Protein AF-A0A3B0WW62-F1 (afdb_monomer)

InterPro domains:
  IPR001054 Adenylyl cyclase class-3/4/guanylyl cyclase [PS50125] (273-302)
  IPR003660 HAMP domain [PF00672] (185-234)
  IPR003660 HAMP domain [PS50885] (187-239)
  IPR003660 HAMP domain [SM00304] (187-239)
  IPR029787 Nucleotide cyclase [G3DSA:3.30.70.1230] (238-302)
  IPR029787 Nucleotide cyclase [SSF55073] (261-302)
  IPR050398 Heme sensor protein HssS/ArlS-like [PTHR45528] (5-256)

Organism: NCBI:txid652676

Mean predicted aligned error: 12.31 Å

Foldseek 3Di:
DDDFPLVVVLVVLLVVLLVVLVVVLVVVLVVLLVVLVVVCVVVQQVVQAVLLAVCQVVLVVVVLVVVQVSQVVQCVPPFWQKKFKAFPVLHTSYIDGDDDDSVVVVVCCVVPVPDQKDWDDRPPDPQWTKMKGKDFNDDPHDRGIMMIIIGTCNVVVVVSVVSVVVSVVVSVVVSVVSNVVSVVVCVVPRVLVVLVVVQVVCVVVVNLVDAPPDPDPDPSNVVSVVVNVVSVVSVVVVVVLVVVCVVDPVVVSVVCVVCVPPPDPDDDDDPDDDDDDDDPPLVVVVVPDDPVVNVVVVVVVD

Structure (mmCIF, N/CA/C/O backbone):
data_AF-A0A3B0WW62-F1
#
_entry.id   AF-A0A3B0WW62-F1
#
loop_
_atom_site.group_PDB
_atom_site.id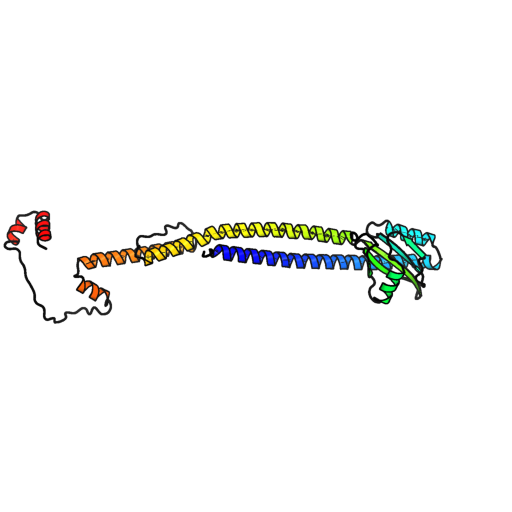
_atom_site.type_symbol
_atom_site.label_atom_id
_atom_site.label_alt_id
_atom_site.label_comp_id
_atom_site.label_asym_id
_atom_site.label_entity_id
_atom_site.label_seq_id
_atom_site.pdbx_PDB_ins_code
_atom_site.Cartn_x
_atom_site.Cartn_y
_atom_site.Cartn_z
_atom_site.occupancy
_atom_site.B_iso_or_equiv
_atom_site.auth_seq_id
_atom_site.auth_comp_id
_atom_site.auth_asym_id
_atom_site.auth_atom_id
_atom_site.pdbx_PDB_model_num
ATOM 1 N N . MET A 1 1 ? 13.440 -15.998 -24.961 1.00 51.00 1 MET A N 1
ATOM 2 C CA . MET A 1 1 ? 13.191 -14.562 -25.242 1.00 51.00 1 MET A CA 1
ATOM 3 C C . MET A 1 1 ? 13.965 -13.710 -24.245 1.00 51.00 1 MET A C 1
ATOM 5 O O . MET A 1 1 ? 13.876 -13.983 -23.054 1.00 51.00 1 MET A O 1
ATOM 9 N N . ARG A 1 2 ? 14.740 -12.709 -24.690 1.00 69.56 2 ARG A N 1
ATOM 10 C CA . ARG A 1 2 ? 15.360 -11.733 -23.774 1.00 69.56 2 ARG A CA 1
ATOM 11 C C . ARG A 1 2 ? 14.310 -10.684 -23.404 1.00 69.56 2 ARG A C 1
ATOM 13 O O . ARG A 1 2 ? 13.819 -9.985 -24.281 1.00 69.56 2 ARG A O 1
ATOM 20 N N . ILE A 1 3 ? 13.951 -10.608 -22.124 1.00 73.12 3 ILE A N 1
ATOM 21 C CA . ILE A 1 3 ? 13.017 -9.598 -21.611 1.00 73.12 3 ILE A CA 1
ATOM 22 C C . ILE A 1 3 ? 13.707 -8.222 -21.687 1.00 73.12 3 ILE A C 1
ATOM 24 O O . ILE A 1 3 ? 14.825 -8.107 -21.170 1.00 73.12 3 ILE A O 1
ATOM 28 N N . PRO A 1 4 ? 13.083 -7.197 -22.302 1.00 75.94 4 PRO A N 1
ATOM 29 C CA . PRO A 1 4 ? 13.612 -5.837 -22.343 1.00 75.94 4 PRO A CA 1
ATOM 30 C C . PRO A 1 4 ? 13.981 -5.326 -20.949 1.00 75.94 4 PRO A C 1
ATOM 32 O O . PRO A 1 4 ? 13.249 -5.551 -19.983 1.00 75.94 4 PRO A O 1
ATOM 35 N N . ILE A 1 5 ? 15.098 -4.603 -20.846 1.00 76.50 5 ILE A N 1
ATOM 36 C CA . ILE A 1 5 ? 15.590 -4.037 -19.579 1.00 76.50 5 ILE A CA 1
ATOM 37 C C . ILE A 1 5 ? 14.513 -3.171 -18.914 1.00 76.50 5 ILE A C 1
ATOM 39 O O . ILE A 1 5 ? 14.315 -3.266 -17.706 1.00 76.50 5 ILE A O 1
ATOM 43 N N . ALA A 1 6 ? 13.740 -2.415 -19.696 1.00 72.69 6 ALA A N 1
ATOM 44 C CA . ALA A 1 6 ? 12.662 -1.606 -19.147 1.00 72.69 6 ALA A CA 1
ATOM 45 C C . ALA A 1 6 ? 11.538 -2.410 -18.487 1.00 72.69 6 ALA A C 1
ATOM 47 O O . ALA A 1 6 ? 11.004 -1.936 -17.497 1.00 72.69 6 ALA A O 1
ATOM 48 N N . ILE A 1 7 ? 11.201 -3.619 -18.952 1.00 77.12 7 ILE A N 1
ATOM 49 C CA . ILE A 1 7 ? 10.190 -4.445 -18.266 1.00 77.12 7 ILE A CA 1
ATOM 50 C C . ILE A 1 7 ? 10.727 -4.904 -16.906 1.00 77.12 7 ILE A C 1
ATOM 52 O O . ILE A 1 7 ? 9.991 -4.923 -15.923 1.00 77.12 7 ILE A O 1
ATOM 56 N N . LYS A 1 8 ? 12.025 -5.218 -16.818 1.00 83.75 8 LYS A N 1
ATOM 57 C CA . LYS A 1 8 ? 12.661 -5.565 -15.540 1.00 83.75 8 LYS A CA 1
ATOM 58 C C . LYS A 1 8 ? 12.657 -4.378 -14.572 1.00 83.75 8 LYS A C 1
ATOM 60 O O . LYS A 1 8 ? 12.298 -4.552 -13.412 1.00 83.75 8 LYS A O 1
ATOM 65 N N . LEU A 1 9 ? 12.995 -3.180 -15.056 1.00 81.38 9 LEU A N 1
ATOM 66 C CA . LEU A 1 9 ? 12.947 -1.947 -14.263 1.00 81.38 9 LEU A CA 1
ATOM 67 C C . LEU A 1 9 ? 11.512 -1.580 -13.859 1.00 81.38 9 LEU A C 1
ATOM 69 O O . LEU A 1 9 ? 11.277 -1.230 -12.709 1.00 81.38 9 LEU A O 1
ATOM 73 N N . ALA A 1 10 ? 10.545 -1.729 -14.767 1.00 80.56 10 ALA A N 1
ATOM 74 C CA . ALA A 1 10 ? 9.123 -1.510 -14.514 1.00 80.56 10 ALA A CA 1
ATOM 75 C C . ALA A 1 10 ? 8.613 -2.386 -13.369 1.00 80.56 10 ALA A C 1
ATOM 77 O O . ALA A 1 10 ? 7.978 -1.894 -12.436 1.00 80.56 10 ALA A O 1
ATOM 78 N N . LEU A 1 11 ? 8.924 -3.683 -13.432 1.00 84.75 11 LEU A N 1
ATOM 79 C CA . LEU A 1 11 ? 8.564 -4.639 -12.393 1.00 84.75 11 LEU A CA 1
ATOM 80 C C . LEU A 1 11 ? 9.242 -4.291 -11.068 1.00 84.75 11 LEU A C 1
ATOM 82 O O . LEU A 1 11 ? 8.571 -4.298 -10.042 1.00 84.75 11 LEU A O 1
ATOM 86 N N . ALA A 1 12 ? 10.527 -3.925 -11.085 1.00 88.38 12 ALA A N 1
ATOM 87 C CA . ALA A 1 12 ? 11.248 -3.529 -9.878 1.00 88.38 12 ALA A CA 1
ATOM 88 C C . ALA A 1 12 ? 10.642 -2.277 -9.217 1.00 88.38 12 ALA A C 1
ATOM 90 O O . ALA A 1 12 ? 10.401 -2.281 -8.012 1.00 88.38 12 ALA A O 1
ATOM 91 N N . ILE A 1 13 ? 10.335 -1.234 -9.997 1.00 85.25 13 ILE A N 1
ATOM 92 C CA . ILE A 1 13 ? 9.724 0.009 -9.497 1.00 85.25 13 ILE A CA 1
ATOM 93 C C . ILE A 1 13 ? 8.313 -0.258 -8.966 1.00 85.25 13 ILE A C 1
ATOM 95 O O . ILE A 1 13 ? 7.966 0.199 -7.879 1.00 85.25 13 ILE A O 1
ATOM 99 N N . THR A 1 14 ? 7.511 -1.035 -9.698 1.00 87.44 14 THR A N 1
ATOM 100 C CA . THR A 1 14 ? 6.148 -1.384 -9.273 1.00 87.44 14 THR A CA 1
ATOM 101 C C . THR A 1 14 ? 6.179 -2.182 -7.971 1.00 87.44 14 THR A C 1
ATOM 103 O O . THR A 1 14 ? 5.434 -1.866 -7.048 1.00 87.44 14 THR A O 1
ATOM 106 N N . LEU A 1 15 ? 7.080 -3.164 -7.855 1.00 90.56 15 LEU A N 1
ATOM 107 C CA . LEU A 1 15 ? 7.259 -3.955 -6.635 1.00 90.56 15 LEU A CA 1
ATOM 108 C C . LEU A 1 15 ? 7.694 -3.078 -5.450 1.00 90.56 15 LEU A C 1
ATOM 110 O O . LEU A 1 15 ? 7.181 -3.244 -4.345 1.00 90.56 15 LEU A O 1
ATOM 114 N N . LEU A 1 16 ? 8.602 -2.125 -5.682 1.00 91.75 16 LEU A N 1
ATOM 115 C CA . LEU A 1 16 ? 9.065 -1.185 -4.661 1.00 91.75 16 LEU A CA 1
ATOM 116 C C . LEU A 1 16 ? 7.918 -0.301 -4.161 1.00 91.75 16 LEU A C 1
ATOM 118 O O . LEU A 1 16 ? 7.726 -0.179 -2.952 1.00 91.75 16 LEU A O 1
ATOM 122 N N . ILE A 1 17 ? 7.120 0.261 -5.073 1.00 89.31 17 ILE A N 1
ATOM 123 C CA . ILE A 1 17 ? 5.953 1.083 -4.723 1.00 89.31 17 ILE A CA 1
ATOM 124 C C . ILE A 1 17 ? 4.931 0.257 -3.943 1.00 89.31 17 ILE A C 1
ATOM 126 O O . ILE A 1 17 ? 4.421 0.721 -2.927 1.00 89.31 17 ILE A O 1
ATOM 130 N N . LEU A 1 18 ? 4.659 -0.974 -4.375 1.00 90.12 18 LEU A N 1
ATOM 131 C CA . LEU A 1 18 ? 3.666 -1.840 -3.742 1.00 90.12 18 LEU A CA 1
ATOM 132 C C . LEU A 1 18 ? 4.105 -2.269 -2.334 1.00 90.12 18 LEU A C 1
ATOM 134 O O . LEU A 1 18 ? 3.309 -2.217 -1.398 1.00 90.12 18 LEU A O 1
ATOM 138 N N . SER A 1 19 ? 5.391 -2.590 -2.161 1.00 93.62 19 SER A N 1
ATOM 139 C CA . SER A 1 19 ? 6.005 -2.838 -0.851 1.00 93.62 19 SER A CA 1
ATOM 140 C C . SER A 1 19 ? 5.923 -1.605 0.058 1.00 93.62 19 SER A C 1
ATOM 142 O O . SER A 1 19 ? 5.486 -1.702 1.209 1.00 93.62 19 SER A O 1
ATOM 144 N N . GLY A 1 20 ? 6.266 -0.425 -0.469 1.00 93.06 20 GLY A N 1
ATOM 145 C CA . GLY A 1 20 ? 6.200 0.839 0.265 1.00 93.06 20 GLY A CA 1
ATOM 146 C C . GLY A 1 20 ? 4.779 1.189 0.708 1.00 93.06 20 GLY A C 1
ATOM 147 O O . GLY A 1 20 ? 4.558 1.493 1.878 1.00 93.06 20 GLY A O 1
ATOM 148 N N . MET A 1 21 ? 3.800 1.075 -0.195 1.00 92.25 21 MET A N 1
ATOM 149 C CA . MET A 1 21 ? 2.380 1.304 0.101 1.00 92.25 21 MET A CA 1
ATOM 150 C C . MET A 1 21 ? 1.836 0.295 1.114 1.00 92.25 21 MET A C 1
ATOM 152 O O . MET A 1 21 ? 1.124 0.684 2.036 1.00 92.25 21 MET A O 1
ATOM 156 N N . SER A 1 22 ? 2.207 -0.984 1.000 1.00 92.25 22 SER A N 1
ATOM 157 C CA . SER A 1 22 ? 1.798 -2.010 1.965 1.00 92.25 22 SER A CA 1
ATOM 158 C C . SER A 1 22 ? 2.379 -1.744 3.354 1.00 92.25 22 SER A C 1
ATOM 160 O O . SER A 1 22 ? 1.675 -1.880 4.353 1.00 92.25 22 SER A O 1
ATOM 162 N N . THR A 1 23 ? 3.647 -1.332 3.424 1.00 95.06 23 THR A N 1
ATOM 163 C CA . THR A 1 23 ? 4.324 -1.007 4.687 1.00 95.06 23 THR A CA 1
ATOM 164 C C . THR A 1 23 ? 3.705 0.232 5.334 1.00 95.06 23 THR A C 1
ATOM 166 O O . THR A 1 23 ? 3.361 0.203 6.513 1.00 95.06 23 THR A O 1
ATOM 169 N N . LEU A 1 24 ? 3.491 1.301 4.559 1.00 92.88 24 LEU A N 1
ATOM 170 C CA . LEU A 1 24 ? 2.823 2.515 5.037 1.00 92.88 24 LEU A CA 1
ATOM 171 C C . LEU A 1 24 ? 1.387 2.237 5.487 1.00 92.88 24 LEU A C 1
ATOM 173 O O . LEU A 1 24 ? 0.979 2.713 6.543 1.00 92.88 24 LEU A O 1
ATOM 177 N N . GLY A 1 25 ? 0.639 1.436 4.724 1.00 93.38 25 GLY A N 1
ATOM 178 C CA . GLY A 1 25 ? -0.714 1.022 5.081 1.00 93.38 25 GLY A CA 1
ATOM 179 C C . GLY A 1 25 ? -0.755 0.247 6.397 1.00 93.38 25 GLY A C 1
ATOM 180 O O . GLY A 1 25 ? -1.588 0.542 7.252 1.00 93.38 25 GLY A O 1
ATOM 181 N N . PHE A 1 26 ? 0.179 -0.690 6.596 1.00 94.50 26 PHE A N 1
ATOM 182 C CA . PHE A 1 26 ? 0.316 -1.430 7.852 1.00 94.50 26 PHE A CA 1
ATOM 183 C C . PHE A 1 26 ? 0.616 -0.501 9.037 1.00 94.50 26 PHE A C 1
ATOM 185 O O . PHE A 1 26 ? -0.084 -0.554 10.046 1.00 94.50 26 PHE A O 1
ATOM 192 N N . ILE A 1 27 ? 1.598 0.397 8.892 1.00 94.75 27 ILE A N 1
ATOM 193 C CA . ILE A 1 27 ? 1.965 1.369 9.935 1.00 94.75 27 ILE A CA 1
ATOM 194 C C . ILE A 1 27 ? 0.774 2.266 10.290 1.00 94.75 27 ILE A C 1
ATOM 196 O O . ILE A 1 27 ? 0.493 2.480 11.468 1.00 94.75 27 ILE A O 1
ATOM 200 N N . LEU A 1 28 ? 0.063 2.787 9.287 1.00 92.81 28 LEU A N 1
ATOM 201 C CA . LEU A 1 28 ? -1.062 3.694 9.501 1.00 92.81 28 LEU A CA 1
ATOM 202 C C . LEU A 1 28 ? -2.218 3.000 10.230 1.00 92.81 28 LEU A C 1
ATOM 204 O O . LEU A 1 28 ? -2.761 3.565 11.180 1.00 92.81 28 LEU A O 1
ATOM 208 N N . LEU A 1 29 ? -2.570 1.777 9.817 1.00 92.81 29 LEU A N 1
ATOM 209 C CA . LEU A 1 29 ? -3.634 0.996 10.453 1.00 92.81 29 LEU A CA 1
ATOM 210 C C . LEU A 1 29 ? -3.291 0.647 11.902 1.00 92.81 29 LEU A C 1
ATOM 212 O O . LEU A 1 29 ? -4.144 0.798 12.778 1.00 92.81 29 LEU A O 1
ATOM 216 N N . GLU A 1 30 ? -2.052 0.232 12.174 1.00 91.00 30 GLU A N 1
ATOM 217 C CA . GLU A 1 30 ? -1.632 -0.115 13.534 1.00 91.00 30 GLU A CA 1
ATOM 218 C C . GLU A 1 30 ? -1.597 1.120 14.444 1.00 91.00 30 GLU A C 1
ATOM 220 O O . GLU A 1 30 ? -2.044 1.072 15.595 1.00 91.00 30 GLU A O 1
ATOM 225 N N . ASN A 1 31 ? -1.149 2.260 13.911 1.00 90.69 31 ASN A N 1
ATOM 226 C CA . ASN A 1 31 ? -1.151 3.524 14.637 1.00 90.69 31 ASN A CA 1
ATOM 227 C C . ASN A 1 31 ? -2.586 3.981 14.950 1.00 90.69 31 ASN A C 1
ATOM 229 O O . ASN A 1 31 ? -2.916 4.262 16.102 1.00 90.69 31 ASN A O 1
ATOM 233 N N . GLN A 1 32 ? -3.484 3.959 13.959 1.00 91.62 32 GLN A N 1
ATOM 234 C CA . GLN A 1 32 ? -4.887 4.337 14.152 1.00 91.62 32 GLN A CA 1
ATOM 235 C C . GLN A 1 32 ? -5.596 3.423 15.160 1.00 91.62 32 GLN A C 1
ATOM 237 O O . GLN A 1 32 ? -6.318 3.907 16.033 1.00 91.62 32 GLN A O 1
ATOM 242 N N . LYS A 1 33 ? -5.358 2.109 15.081 1.00 90.56 33 LYS A N 1
ATOM 243 C CA . LYS A 1 33 ? -5.871 1.130 16.045 1.00 90.56 33 LYS A CA 1
ATOM 244 C C . LYS A 1 33 ? -5.381 1.430 17.462 1.00 90.56 33 LYS A C 1
ATOM 246 O O . LYS A 1 33 ? -6.179 1.413 18.398 1.00 90.56 33 LYS A O 1
ATOM 251 N N . THR A 1 34 ? -4.093 1.738 17.614 1.00 91.44 34 THR A N 1
ATOM 252 C CA . THR A 1 34 ? -3.488 2.063 18.913 1.00 91.44 34 THR A CA 1
ATOM 253 C C . THR A 1 34 ? -4.092 3.332 19.508 1.00 91.44 34 THR A C 1
ATOM 255 O O . THR A 1 34 ? -4.532 3.312 20.658 1.00 91.44 34 THR A O 1
ATOM 258 N N . VAL A 1 35 ? -4.190 4.409 18.722 1.00 91.06 35 VAL A N 1
ATOM 259 C CA . VAL A 1 35 ? -4.765 5.692 19.159 1.00 91.06 35 VAL A CA 1
ATOM 260 C C . VAL A 1 35 ? -6.229 5.531 19.575 1.00 91.06 35 VAL A C 1
ATOM 262 O O . VAL A 1 35 ? -6.610 5.970 20.660 1.00 91.06 35 VAL A O 1
ATOM 265 N N . LEU A 1 36 ? -7.043 4.846 18.764 1.00 90.00 36 LEU A N 1
ATOM 266 C CA . LEU A 1 36 ? -8.456 4.614 19.081 1.00 90.00 36 LEU A CA 1
ATOM 267 C C . LEU A 1 36 ? -8.625 3.744 20.330 1.00 90.00 36 LEU A C 1
ATOM 269 O O . LEU A 1 36 ? -9.467 4.043 21.177 1.00 90.00 36 LEU A O 1
ATOM 273 N N . SER A 1 37 ? -7.801 2.706 20.491 1.00 88.62 37 SER A N 1
ATOM 274 C CA . SER A 1 37 ? -7.837 1.868 21.691 1.00 88.62 37 SER A CA 1
ATOM 275 C C . SER A 1 37 ? -7.437 2.651 22.943 1.00 88.62 37 SER A C 1
ATOM 277 O O . SER A 1 37 ? -8.075 2.495 23.982 1.00 88.62 37 SER A O 1
ATOM 279 N N . GLN A 1 38 ? -6.413 3.505 22.865 1.00 90.31 38 GLN A N 1
ATOM 280 C CA . GLN A 1 38 ? -6.007 4.360 23.984 1.00 90.31 38 GLN A CA 1
ATOM 281 C C . GLN A 1 38 ? -7.098 5.371 24.347 1.00 90.31 38 GLN A C 1
ATOM 283 O O . GLN A 1 38 ? -7.388 5.551 25.530 1.00 90.31 38 GLN A O 1
ATOM 288 N N . GLN A 1 39 ? -7.745 5.981 23.350 1.00 89.50 39 GLN A N 1
ATOM 289 C CA . GLN A 1 39 ? -8.846 6.917 23.563 1.00 89.50 39 GLN A CA 1
ATOM 290 C C . GLN A 1 39 ? -10.043 6.236 24.238 1.00 89.50 39 GLN A C 1
ATOM 292 O O . GLN A 1 39 ? -10.544 6.744 25.241 1.00 89.50 39 GLN A O 1
ATOM 297 N N . ILE A 1 40 ? -10.459 5.063 23.743 1.00 88.12 40 ILE A N 1
ATOM 298 C CA . ILE A 1 40 ? -11.537 4.269 24.352 1.00 88.12 40 ILE A CA 1
ATOM 299 C C . ILE A 1 40 ? -11.168 3.872 25.783 1.00 88.12 40 ILE A C 1
ATOM 301 O O . ILE A 1 40 ? -12.002 3.995 26.674 1.00 88.12 40 ILE A O 1
ATOM 305 N N . ASN A 1 41 ? -9.922 3.464 26.034 1.00 89.50 41 ASN A N 1
ATOM 306 C CA . ASN A 1 41 ? -9.486 3.070 27.372 1.00 89.50 41 ASN A CA 1
ATOM 307 C C . ASN A 1 41 ? -9.465 4.243 28.360 1.00 89.50 41 ASN A C 1
ATOM 309 O O . ASN A 1 41 ? -9.937 4.109 29.492 1.00 89.50 41 ASN A O 1
ATOM 313 N N . GLY A 1 42 ? -8.953 5.399 27.931 1.00 89.44 42 GLY A N 1
ATOM 314 C CA . GLY A 1 42 ? -8.930 6.618 28.736 1.00 89.44 42 GLY A CA 1
ATOM 315 C C . GLY A 1 42 ? -10.337 7.128 29.047 1.00 89.44 42 GLY A C 1
ATOM 316 O O . GLY A 1 42 ? -10.662 7.363 30.211 1.00 89.44 42 GLY A O 1
ATOM 317 N N . MET A 1 43 ? -11.193 7.234 28.024 1.00 88.88 43 MET A N 1
ATOM 318 C CA . MET A 1 43 ? -12.589 7.656 28.188 1.00 88.88 43 MET A CA 1
ATOM 319 C C . MET A 1 43 ? -13.381 6.656 29.035 1.00 88.88 43 MET A C 1
ATOM 321 O O . MET A 1 43 ? -14.046 7.058 29.985 1.00 88.88 43 MET A O 1
ATOM 325 N N . GLY A 1 44 ? -13.276 5.359 28.740 1.00 89.69 44 GLY A N 1
ATOM 326 C CA . GLY A 1 44 ? -13.996 4.298 29.440 1.00 89.69 44 GLY A CA 1
ATOM 327 C C . GLY A 1 44 ? -13.676 4.256 30.932 1.00 89.69 44 GLY A C 1
ATOM 328 O O . GLY A 1 44 ? -14.594 4.267 31.751 1.00 89.69 44 GLY A O 1
ATOM 329 N N . SER A 1 45 ? -12.391 4.306 31.299 1.00 90.06 45 SER A N 1
ATOM 330 C CA . SER A 1 45 ? -11.957 4.343 32.704 1.00 90.06 45 SER A CA 1
ATOM 331 C C . SER A 1 45 ? -12.392 5.627 33.423 1.00 90.06 45 SER A C 1
ATOM 333 O O . SER A 1 45 ? -12.869 5.573 34.560 1.00 90.06 45 SER A O 1
ATOM 335 N N . ALA A 1 46 ? -12.298 6.786 32.759 1.00 91.44 46 ALA A N 1
ATOM 336 C CA . ALA A 1 46 ? -12.724 8.063 33.333 1.00 91.44 46 ALA A CA 1
ATOM 337 C C . ALA A 1 46 ? -14.237 8.104 33.595 1.00 91.44 46 ALA A C 1
ATOM 339 O O . ALA A 1 46 ? -14.659 8.470 34.694 1.00 91.44 46 ALA A O 1
ATOM 340 N N . ILE A 1 47 ? -15.045 7.666 32.622 1.00 91.38 47 ILE A N 1
ATOM 341 C CA . ILE A 1 47 ? -16.501 7.551 32.771 1.00 91.38 47 ILE A CA 1
ATOM 342 C C . ILE A 1 47 ? -16.813 6.546 33.888 1.00 91.38 47 ILE A C 1
ATOM 344 O O . ILE A 1 47 ? -17.587 6.866 34.787 1.00 91.38 47 ILE A O 1
ATOM 348 N N . ALA A 1 48 ? -16.157 5.379 33.913 1.00 92.00 48 ALA A N 1
ATOM 349 C CA . ALA A 1 48 ? -16.423 4.344 34.917 1.00 92.00 48 ALA A CA 1
ATOM 350 C C . ALA A 1 48 ? -16.171 4.868 36.332 1.00 92.00 48 ALA A C 1
ATOM 352 O O . ALA A 1 48 ? -16.993 4.685 37.227 1.00 92.00 48 ALA A O 1
ATOM 353 N N . LYS A 1 49 ? -15.056 5.581 36.514 1.00 92.50 49 LYS A N 1
ATOM 354 C CA . LYS A 1 49 ? -14.679 6.192 37.788 1.00 92.50 49 LYS A CA 1
ATOM 355 C C . LYS A 1 49 ? -15.641 7.305 38.207 1.00 92.50 49 LYS A C 1
ATOM 357 O O . LYS A 1 49 ? -15.996 7.378 39.382 1.00 92.50 49 LYS A O 1
ATOM 362 N N . GLN A 1 50 ? -16.079 8.147 37.268 1.00 92.69 50 GLN A N 1
ATOM 363 C CA . GLN A 1 50 ? -17.046 9.213 37.543 1.00 92.69 50 GLN A CA 1
ATOM 364 C C . GLN A 1 50 ? -18.384 8.634 38.016 1.00 92.69 50 GLN A C 1
ATOM 366 O O . GLN A 1 50 ? -18.901 9.043 39.055 1.00 92.69 50 GLN A O 1
ATOM 371 N N . PHE A 1 51 ? -18.908 7.632 37.309 1.00 91.75 51 PHE A N 1
ATOM 372 C CA . PHE A 1 51 ? -20.161 6.977 37.685 1.00 91.75 51 PHE A CA 1
ATOM 373 C C . PHE A 1 51 ? -20.039 6.162 38.972 1.00 91.75 51 PHE A C 1
ATOM 375 O O . PHE A 1 51 ? -20.953 6.197 39.793 1.00 91.75 51 PHE A O 1
ATOM 382 N N . ALA A 1 52 ? -18.906 5.492 39.204 1.00 93.12 52 ALA A N 1
ATOM 383 C CA . ALA A 1 52 ? -18.650 4.808 40.469 1.00 93.12 52 ALA A CA 1
ATOM 384 C C . ALA A 1 52 ? -18.664 5.778 41.662 1.00 93.12 52 ALA A C 1
ATOM 386 O O . ALA A 1 52 ? -19.171 5.436 42.729 1.00 93.12 52 ALA A O 1
ATOM 387 N N . SER A 1 53 ? -18.146 6.996 41.473 1.00 92.44 53 SER A N 1
ATOM 388 C CA . SER A 1 53 ? -18.199 8.060 42.480 1.00 92.44 53 SER A CA 1
ATOM 389 C C . SER A 1 53 ? -19.640 8.509 42.746 1.00 92.44 53 SER A C 1
ATOM 391 O O . SER A 1 53 ? -20.055 8.573 43.900 1.00 92.44 53 SER A O 1
ATOM 393 N N . SER A 1 54 ? -20.431 8.753 41.694 1.00 92.31 54 SER A N 1
ATOM 394 C CA . SER A 1 54 ? -21.839 9.167 41.816 1.00 92.31 54 SER A CA 1
ATOM 395 C C . SER A 1 54 ? -22.754 8.087 42.404 1.00 92.31 54 SER A C 1
ATOM 397 O O . SER A 1 54 ? -23.695 8.411 43.120 1.00 92.31 54 SER A O 1
ATOM 399 N N . ALA A 1 55 ? -22.475 6.807 42.146 1.00 93.12 55 ALA A N 1
A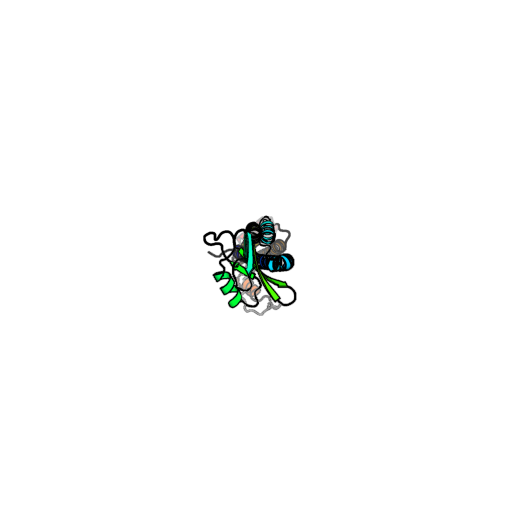TOM 400 C CA . ALA A 1 55 ? -23.257 5.687 42.672 1.00 93.12 55 ALA A CA 1
ATOM 401 C C . ALA A 1 55 ? -22.955 5.365 44.148 1.00 93.12 55 ALA A C 1
ATOM 403 O O . ALA A 1 55 ? -23.694 4.601 44.763 1.00 93.12 55 ALA A O 1
ATOM 404 N N . SER A 1 56 ? -21.876 5.917 44.718 1.00 92.50 56 SER A N 1
ATOM 405 C CA . SER A 1 56 ? -21.375 5.560 46.054 1.00 92.50 56 SER A CA 1
ATOM 406 C C . SER A 1 56 ? -22.414 5.746 47.159 1.00 92.50 56 SER A C 1
ATOM 408 O O . SER A 1 56 ? -22.657 4.829 47.944 1.00 92.50 56 SER A O 1
ATOM 410 N N . GLU A 1 57 ? -23.082 6.899 47.183 1.00 90.94 57 GLU A N 1
ATOM 411 C CA . GLU A 1 57 ? -24.113 7.196 48.180 1.00 90.94 57 GLU A CA 1
ATOM 412 C C . GLU A 1 57 ? -25.365 6.332 47.982 1.00 90.94 57 GLU A C 1
ATOM 414 O O . GLU A 1 57 ? -25.867 5.750 48.940 1.00 90.94 57 GLU A O 1
ATOM 419 N N . MET A 1 58 ? -25.809 6.169 46.732 1.00 91.94 58 MET A N 1
ATOM 420 C CA . MET A 1 58 ? -26.996 5.381 46.378 1.00 91.94 58 MET A CA 1
ATOM 421 C C . MET A 1 58 ? -26.834 3.884 46.694 1.00 91.94 58 MET A C 1
ATOM 423 O O . MET A 1 58 ? -27.778 3.231 47.138 1.00 91.94 58 MET A O 1
ATOM 427 N N . VAL A 1 59 ? -25.630 3.326 46.501 1.00 91.25 59 VAL A N 1
ATOM 428 C CA . VAL A 1 59 ? -25.321 1.932 46.874 1.00 91.25 59 VAL A CA 1
ATOM 429 C C . VAL A 1 59 ? -25.421 1.734 48.385 1.00 91.25 59 VAL A C 1
ATOM 431 O O . VAL A 1 59 ? -25.918 0.702 48.828 1.00 91.25 59 VAL A O 1
ATOM 434 N N . LEU A 1 60 ? -24.984 2.713 49.180 1.00 88.50 60 LEU A N 1
ATOM 435 C CA . LEU A 1 60 ? -25.030 2.622 50.641 1.00 88.50 60 LEU A CA 1
ATOM 436 C C . LEU A 1 60 ? -26.413 2.881 51.228 1.00 88.50 60 LEU A C 1
ATOM 438 O O . LEU A 1 60 ? -26.775 2.250 52.219 1.00 88.50 60 LEU A O 1
ATOM 442 N N . SER A 1 61 ? -27.177 3.795 50.633 1.00 91.81 61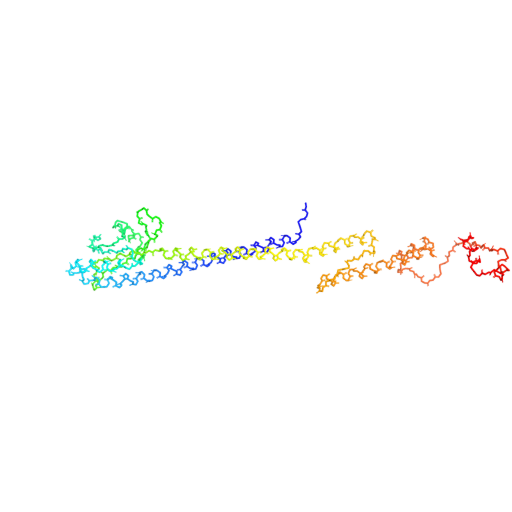 SER A N 1
ATOM 443 C CA . SER A 1 61 ? -28.549 4.077 51.058 1.00 91.81 61 SER A CA 1
ATOM 444 C C . SER A 1 61 ? -29.540 2.991 50.628 1.00 91.81 61 SER A C 1
ATOM 446 O O . SER A 1 61 ? -30.679 2.993 51.089 1.00 91.81 61 SER A O 1
ATOM 448 N N . GLY A 1 62 ? -29.122 2.056 49.767 1.00 87.62 62 GLY A N 1
ATOM 449 C CA . GLY A 1 62 ? -29.996 1.025 49.213 1.00 87.62 62 GLY A CA 1
ATOM 450 C C . GLY A 1 62 ? -31.006 1.573 48.200 1.00 87.62 62 GLY A C 1
ATOM 451 O O . GLY A 1 62 ? -32.028 0.928 47.954 1.00 87.62 62 GLY A O 1
ATOM 452 N N . ASP A 1 63 ? -30.735 2.740 47.603 1.00 94.12 63 ASP A N 1
ATOM 453 C CA . ASP A 1 63 ? -31.598 3.380 46.607 1.00 94.12 63 ASP A CA 1
ATOM 454 C C . ASP A 1 63 ? -31.507 2.674 45.244 1.00 94.12 63 ASP A C 1
ATOM 456 O O . ASP A 1 63 ? -30.922 3.153 44.271 1.00 94.12 63 ASP A O 1
ATOM 460 N N . SER A 1 64 ? -32.093 1.480 45.180 1.00 90.12 64 SER A N 1
ATOM 461 C CA . SER A 1 64 ? -32.138 0.661 43.965 1.00 90.12 64 SER A CA 1
ATOM 462 C C . SER A 1 64 ? -32.829 1.363 42.790 1.00 90.12 64 SER A C 1
ATOM 464 O O . SER A 1 64 ? -32.447 1.136 41.642 1.00 90.12 64 SER A O 1
ATOM 466 N N . LEU A 1 65 ? -33.800 2.245 43.056 1.00 93.44 65 LEU A N 1
ATOM 467 C CA . LEU A 1 65 ? -34.537 2.968 42.020 1.00 93.44 65 LEU A CA 1
ATOM 468 C C . LEU A 1 65 ? -33.680 4.089 41.410 1.00 93.44 65 LEU A C 1
ATOM 470 O O . LEU A 1 65 ? -33.617 4.226 40.182 1.00 93.44 65 LEU A O 1
ATOM 474 N N . GLY A 1 66 ? -32.961 4.837 42.254 1.00 94.50 66 GLY A N 1
ATOM 475 C CA . GLY A 1 66 ? -31.962 5.815 41.825 1.00 94.50 66 GLY A CA 1
ATOM 476 C C . GLY A 1 66 ? -30.827 5.164 41.036 1.00 94.50 66 GLY A C 1
ATOM 477 O O . GLY A 1 66 ? -30.493 5.626 39.942 1.00 94.50 66 GLY A O 1
ATOM 478 N N . LEU A 1 67 ? -30.310 4.024 41.510 1.00 94.12 67 LEU A N 1
ATOM 479 C CA . LEU A 1 67 ? -29.290 3.248 40.793 1.00 94.12 67 LEU A CA 1
ATOM 480 C C . LEU A 1 67 ? -29.782 2.740 39.435 1.00 94.12 67 LEU A C 1
ATOM 482 O O . LEU A 1 67 ? -29.042 2.816 38.455 1.00 94.12 67 LEU A O 1
ATOM 486 N N . GLN A 1 68 ? -31.022 2.250 39.350 1.00 94.75 68 GLN A N 1
ATOM 487 C CA . GLN A 1 68 ? -31.596 1.802 38.081 1.00 94.75 68 GLN A CA 1
ATOM 488 C C . GLN A 1 68 ? -31.726 2.969 37.097 1.00 94.75 68 GLN A C 1
ATOM 490 O O . GLN A 1 68 ? -31.412 2.809 35.919 1.00 94.75 68 GLN A O 1
ATOM 495 N N . THR A 1 69 ? -32.134 4.147 37.575 1.00 94.38 69 THR A N 1
ATOM 496 C CA . THR A 1 69 ? -32.231 5.363 36.752 1.00 94.38 69 THR A CA 1
ATOM 497 C C . THR A 1 69 ? -30.854 5.804 36.256 1.00 94.38 69 THR A C 1
ATOM 499 O O . THR A 1 69 ? -30.680 6.062 35.067 1.00 94.38 69 THR A O 1
ATOM 502 N N . LEU A 1 70 ? -29.850 5.817 37.139 1.00 92.12 70 LEU A N 1
ATOM 503 C CA . LEU A 1 70 ? -28.466 6.145 36.793 1.00 92.12 70 LEU A CA 1
ATOM 504 C C . LEU A 1 70 ? -27.908 5.195 35.720 1.00 92.12 70 LEU A C 1
ATOM 506 O O . LEU A 1 70 ? -27.296 5.641 34.751 1.00 92.12 70 LEU A O 1
ATOM 510 N N . VAL A 1 71 ? -28.148 3.891 35.882 1.00 93.81 71 VAL A N 1
ATOM 511 C CA . VAL A 1 71 ? -27.702 2.850 34.946 1.00 93.81 71 VAL A CA 1
ATOM 512 C C . VAL A 1 71 ? -28.476 2.890 33.624 1.00 93.81 71 VAL A C 1
ATOM 514 O O . VAL A 1 71 ? -27.879 2.652 32.579 1.00 93.81 71 VAL A O 1
ATOM 517 N N . ASN A 1 72 ? -29.764 3.233 33.624 1.00 93.38 72 ASN A N 1
ATOM 518 C CA . ASN A 1 72 ? -30.529 3.410 32.386 1.00 93.38 72 ASN A CA 1
ATOM 519 C C . ASN A 1 72 ? -30.040 4.627 31.587 1.00 93.38 72 ASN A C 1
ATOM 521 O O . ASN A 1 72 ? -29.738 4.484 30.406 1.00 93.38 72 ASN A O 1
ATOM 525 N N . ASN A 1 73 ? -29.839 5.776 32.242 1.00 91.06 73 ASN A N 1
ATOM 526 C CA . ASN A 1 73 ? -29.330 6.991 31.590 1.00 91.06 73 ASN A CA 1
ATOM 527 C C . ASN A 1 73 ? -27.938 6.791 30.962 1.00 91.06 73 ASN A C 1
ATOM 529 O O . ASN A 1 73 ? -27.595 7.429 29.969 1.00 91.06 73 ASN A O 1
ATOM 533 N N . LEU A 1 74 ? -27.125 5.900 31.539 1.00 89.75 74 LEU A N 1
ATOM 534 C CA . LEU A 1 74 ? -25.842 5.474 30.976 1.00 89.75 74 LEU A CA 1
ATOM 535 C C . LEU A 1 74 ? -26.010 4.759 29.631 1.00 89.75 74 LEU A C 1
ATOM 537 O O . LEU A 1 74 ? -25.256 5.030 28.701 1.00 89.75 74 LEU A O 1
ATOM 541 N N . VAL A 1 75 ? -26.978 3.846 29.542 1.00 92.12 75 VAL A N 1
ATOM 542 C CA . VAL A 1 75 ? -27.218 2.995 28.364 1.00 92.12 75 VAL A CA 1
ATOM 543 C C . VAL A 1 75 ? -27.955 3.739 27.249 1.00 92.12 75 VAL A C 1
ATOM 545 O O . VAL A 1 75 ? -27.814 3.383 26.081 1.00 92.12 75 VAL A O 1
ATOM 548 N N . ASP A 1 76 ? -28.668 4.818 27.572 1.00 88.56 76 ASP A N 1
ATOM 549 C CA . ASP A 1 76 ? -29.279 5.695 26.565 1.00 88.56 76 ASP A CA 1
ATOM 550 C C . ASP A 1 76 ? -28.232 6.404 25.678 1.00 88.56 76 ASP A C 1
ATOM 552 O O . ASP A 1 76 ? -28.541 6.865 24.575 1.00 88.56 76 ASP A O 1
ATOM 556 N N . ASN A 1 77 ? -26.964 6.455 26.105 1.00 78.44 77 ASN A N 1
ATOM 557 C CA . ASN A 1 77 ? -25.862 6.910 25.264 1.00 78.44 77 ASN A CA 1
ATOM 558 C C . ASN A 1 77 ? -25.470 5.832 24.235 1.00 78.44 77 ASN A C 1
ATOM 560 O O . ASN A 1 77 ? -25.074 4.729 24.599 1.00 78.44 77 ASN A O 1
ATOM 564 N N . GLN A 1 78 ? -25.465 6.173 22.940 1.00 75.69 78 GLN A N 1
ATOM 565 C CA . GLN A 1 78 ? -25.184 5.228 21.845 1.00 75.69 78 GLN A CA 1
ATOM 566 C C . GLN A 1 78 ? -23.845 4.470 21.956 1.00 75.69 78 GLN A C 1
ATOM 568 O O . GLN A 1 78 ? -23.718 3.377 21.390 1.00 75.69 78 GLN A O 1
ATOM 573 N N . GLN A 1 79 ? -22.856 5.027 22.666 1.00 84.12 79 GLN A N 1
ATOM 574 C CA . GLN A 1 79 ? -21.541 4.405 22.858 1.00 84.12 79 GLN A CA 1
ATOM 575 C C . GLN A 1 79 ? -21.528 3.322 23.950 1.00 84.12 79 GLN A C 1
ATOM 577 O O . GLN A 1 79 ? -20.681 2.425 23.903 1.00 84.12 79 GLN A O 1
ATOM 582 N N . ILE A 1 80 ? -22.464 3.376 24.903 1.00 91.56 80 ILE A N 1
ATOM 583 C CA . ILE A 1 80 ? -22.557 2.461 26.044 1.00 91.56 80 ILE A CA 1
ATOM 584 C C . ILE A 1 80 ? -23.698 1.482 25.775 1.00 91.56 80 ILE A C 1
ATOM 586 O O . ILE A 1 80 ? -24.868 1.837 25.761 1.00 91.56 80 ILE A O 1
ATOM 590 N N . LYS A 1 81 ? -23.362 0.213 25.547 1.00 92.31 81 LYS A N 1
ATOM 591 C CA . LYS A 1 81 ? -24.349 -0.832 25.236 1.00 92.31 81 LYS A CA 1
ATOM 592 C C . LYS A 1 81 ? -24.963 -1.465 26.475 1.00 92.31 81 LYS A C 1
ATOM 594 O O . LYS A 1 81 ? -25.989 -2.129 26.355 1.00 92.31 81 LYS A O 1
ATOM 599 N N . GLY A 1 82 ? -24.344 -1.295 27.639 1.00 93.25 82 GLY A N 1
ATOM 600 C CA . GLY A 1 82 ? -24.856 -1.817 28.896 1.00 93.25 82 GLY A CA 1
ATOM 601 C C . GLY A 1 82 ? -24.052 -1.348 30.096 1.00 93.25 82 GLY A C 1
ATOM 602 O O . GLY A 1 82 ? -22.900 -0.939 29.969 1.00 93.25 82 GLY A O 1
ATOM 603 N N . ALA A 1 83 ? -24.657 -1.428 31.271 1.00 95.00 83 ALA A N 1
ATOM 604 C CA . ALA A 1 83 ? -23.990 -1.190 32.538 1.00 95.00 83 ALA A CA 1
ATOM 605 C C . ALA A 1 83 ? -24.633 -2.045 33.634 1.00 95.00 83 ALA A C 1
ATOM 607 O O . ALA A 1 83 ? -25.829 -2.336 33.598 1.00 95.00 83 ALA A O 1
ATOM 608 N N . MET A 1 84 ? -23.841 -2.468 34.612 1.00 94.88 84 MET A N 1
ATOM 609 C CA . MET A 1 84 ? -24.329 -3.147 35.807 1.00 94.88 84 MET A CA 1
ATOM 610 C C . MET A 1 84 ? -23.563 -2.700 37.043 1.00 94.88 84 MET A C 1
ATOM 612 O O . MET A 1 84 ? -22.395 -2.319 36.964 1.00 94.88 84 MET A O 1
ATOM 616 N N . ILE A 1 85 ? -24.224 -2.792 38.190 1.00 95.00 85 ILE A N 1
ATOM 617 C CA . ILE A 1 85 ? -23.615 -2.587 39.498 1.00 95.00 85 ILE A CA 1
ATOM 618 C C . ILE A 1 85 ? -23.668 -3.905 40.256 1.00 95.00 85 ILE A C 1
ATOM 620 O O . ILE A 1 85 ? -24.716 -4.546 40.354 1.00 95.00 85 ILE A O 1
ATOM 624 N N . LEU A 1 86 ? -22.519 -4.291 40.791 1.00 92.75 86 LEU A N 1
ATOM 625 C CA . LEU A 1 86 ? -22.313 -5.478 41.602 1.00 92.75 86 LEU A CA 1
ATOM 626 C C . LEU A 1 86 ? -22.087 -5.045 43.050 1.00 92.75 86 LEU A C 1
ATOM 628 O O . LEU A 1 86 ? -21.364 -4.079 43.298 1.00 92.75 86 LEU A O 1
ATOM 632 N N . SER A 1 87 ? -22.681 -5.754 44.008 1.00 89.88 87 SER A N 1
ATOM 633 C CA . SER A 1 87 ? -22.352 -5.575 45.428 1.00 89.88 87 SER A CA 1
ATOM 634 C C . SER A 1 87 ? -20.952 -6.131 45.723 1.00 89.88 87 SER A C 1
ATOM 636 O O . SER A 1 87 ? -20.369 -6.859 44.917 1.00 89.88 87 SER A O 1
ATOM 638 N N . ASP A 1 88 ? -20.420 -5.819 46.900 1.00 84.56 88 ASP A N 1
ATOM 639 C CA . ASP A 1 88 ? -19.235 -6.447 47.504 1.00 84.56 88 ASP A CA 1
ATOM 640 C C . ASP A 1 88 ? -19.172 -7.991 47.386 1.00 84.56 88 ASP A C 1
ATOM 642 O O . ASP A 1 88 ? -18.085 -8.555 47.283 1.00 84.56 88 ASP A O 1
ATOM 646 N N . LYS A 1 89 ? -20.322 -8.680 47.343 1.00 85.00 89 LYS A N 1
ATOM 647 C CA . LYS A 1 89 ? -20.450 -10.144 47.176 1.00 85.00 89 LYS A CA 1
ATOM 648 C C . LYS A 1 89 ? -20.618 -10.590 45.718 1.00 85.00 89 LYS A C 1
ATOM 650 O O . LYS A 1 89 ? -21.107 -11.691 45.470 1.00 85.00 89 LYS A O 1
ATOM 655 N N . ASN A 1 90 ? -20.287 -9.725 44.760 1.00 83.19 90 ASN A N 1
ATOM 656 C CA . ASN A 1 90 ? -20.407 -9.952 43.317 1.00 83.19 90 ASN A CA 1
ATOM 657 C C . ASN A 1 90 ? -21.837 -10.290 42.834 1.00 83.19 90 ASN A C 1
ATOM 659 O O . ASN A 1 90 ? -22.032 -10.904 41.786 1.00 83.19 90 ASN A O 1
ATOM 663 N N . LYS A 1 91 ? -22.862 -9.890 43.602 1.00 90.12 91 LYS A N 1
ATOM 664 C CA . LYS A 1 91 ? -24.277 -10.037 43.229 1.00 90.12 91 LYS A CA 1
ATOM 665 C C . LYS A 1 91 ? -24.750 -8.815 42.455 1.00 90.12 91 LYS A C 1
ATOM 667 O O . LYS A 1 91 ? -24.428 -7.693 42.835 1.00 90.12 91 LYS A O 1
ATOM 672 N N . ILE A 1 92 ? -25.549 -9.029 41.414 1.00 93.12 92 ILE A N 1
ATOM 673 C CA . ILE A 1 92 ? -26.146 -7.945 40.623 1.00 93.12 92 ILE A CA 1
ATOM 674 C C . ILE A 1 92 ? -27.119 -7.151 41.501 1.00 93.12 92 ILE A C 1
ATOM 676 O O . ILE A 1 92 ? -28.084 -7.714 42.013 1.00 93.12 92 ILE A O 1
ATOM 680 N N . VAL A 1 93 ? -26.858 -5.852 41.646 1.00 93.62 93 VAL A N 1
ATOM 681 C CA . VAL A 1 93 ? -27.740 -4.880 42.311 1.00 93.62 93 VAL A CA 1
ATOM 682 C C . VAL A 1 93 ? -28.684 -4.266 41.282 1.00 93.62 93 VAL A C 1
ATOM 684 O O . VAL A 1 93 ? -29.897 -4.327 41.440 1.00 93.62 93 VAL A O 1
ATOM 687 N N . VAL A 1 94 ? -28.123 -3.735 40.193 1.00 95.62 94 VAL A N 1
ATOM 688 C CA . VAL A 1 94 ? -28.865 -3.201 39.041 1.00 95.62 94 VAL A CA 1
ATOM 689 C C . VAL A 1 94 ? -28.128 -3.534 37.750 1.00 95.62 94 VAL A C 1
ATOM 691 O O . VAL A 1 94 ? -26.906 -3.700 37.744 1.00 95.62 94 VAL A O 1
ATOM 694 N N . LYS A 1 95 ? -28.866 -3.632 36.645 1.00 95.06 95 LYS A N 1
ATOM 695 C CA . LYS A 1 95 ? -28.307 -3.826 35.304 1.00 95.06 95 LYS A CA 1
ATOM 696 C C . LYS A 1 95 ? -29.196 -3.177 34.250 1.00 95.06 95 LYS A C 1
ATOM 698 O O . LYS A 1 95 ? -30.412 -3.105 34.422 1.00 95.06 95 LYS A O 1
ATOM 703 N N . SER A 1 96 ? -28.593 -2.768 33.144 1.00 94.44 96 SER A N 1
ATOM 704 C CA . SER A 1 96 ? -29.292 -2.349 31.933 1.00 94.44 96 SER A CA 1
ATOM 705 C C . SER A 1 96 ? -28.451 -2.665 30.698 1.00 94.44 96 SER A C 1
ATOM 707 O O . SER A 1 96 ? -27.220 -2.690 30.762 1.00 94.44 96 SER A O 1
ATOM 709 N N . GLY A 1 97 ? -29.117 -2.938 29.578 1.00 92.19 97 GLY A N 1
ATOM 710 C CA . GLY A 1 97 ? -28.474 -3.261 28.305 1.00 92.19 97 GLY A CA 1
ATOM 711 C C . GLY A 1 97 ? -27.659 -4.564 28.295 1.00 92.19 97 GLY A C 1
ATOM 712 O O . GLY A 1 97 ? -27.930 -5.519 29.028 1.00 92.19 97 GLY A O 1
ATOM 713 N N . GLN A 1 98 ? -26.662 -4.610 27.411 1.00 90.88 98 GLN A N 1
ATOM 714 C CA . GLN A 1 98 ? -25.787 -5.758 27.175 1.00 90.88 98 GLN A CA 1
ATOM 715 C C . GLN A 1 98 ? -24.663 -5.807 28.207 1.00 90.88 98 GLN A C 1
ATOM 717 O O . GLN A 1 98 ? -23.755 -4.972 28.221 1.00 90.88 98 GLN A O 1
ATOM 722 N N . THR A 1 99 ? -24.702 -6.817 29.067 1.00 90.75 99 THR A N 1
ATOM 723 C CA . THR A 1 99 ? -23.729 -6.977 30.145 1.00 90.75 99 THR A CA 1
ATOM 724 C C . THR A 1 99 ? -23.236 -8.425 30.224 1.00 90.75 99 THR A C 1
ATOM 726 O O . THR A 1 99 ? -24.014 -9.343 29.947 1.00 90.75 99 THR A O 1
ATOM 729 N N . PRO A 1 100 ? -21.948 -8.648 30.543 1.00 89.81 100 PRO A N 1
ATOM 730 C CA . PRO A 1 100 ? -21.386 -9.991 30.660 1.00 89.81 100 PRO A CA 1
ATOM 731 C C . PRO A 1 100 ? -21.984 -10.752 31.849 1.00 89.81 100 PRO A C 1
ATOM 733 O O . PRO A 1 100 ? -22.540 -10.156 32.771 1.00 89.81 100 PRO A O 1
ATOM 736 N N . SER A 1 101 ? -21.862 -12.082 31.856 1.00 89.19 101 SER A N 1
ATOM 737 C CA . SER A 1 101 ? -22.257 -12.874 33.025 1.00 89.19 101 SER A CA 1
ATOM 738 C C . SER A 1 101 ? -21.341 -12.583 34.218 1.00 89.19 101 SER A C 1
ATOM 740 O O . SER A 1 101 ? -20.152 -12.309 34.054 1.00 89.19 101 SER A O 1
ATOM 742 N N . THR A 1 102 ? -21.878 -12.679 35.435 1.00 87.06 102 THR A N 1
ATOM 743 C CA . THR A 1 102 ? -21.103 -12.493 36.674 1.00 87.06 102 THR A CA 1
ATOM 744 C C . THR A 1 102 ? -19.922 -13.452 36.770 1.00 87.06 102 THR A C 1
ATOM 746 O O . THR A 1 102 ? -18.858 -13.052 37.232 1.00 87.06 102 THR A O 1
ATOM 749 N N . ASP A 1 103 ? -20.076 -14.680 36.268 1.00 87.31 103 ASP A N 1
ATOM 750 C CA . ASP A 1 103 ? -19.015 -15.693 36.260 1.00 87.31 103 ASP A CA 1
ATOM 751 C C . ASP A 1 103 ? -17.860 -15.292 35.335 1.00 87.31 103 ASP A C 1
ATOM 753 O O . ASP A 1 103 ? -16.691 -15.430 35.695 1.00 87.31 103 ASP A O 1
ATOM 757 N N . PHE A 1 104 ? -18.176 -14.726 34.163 1.00 86.12 104 PHE A N 1
ATOM 758 C CA . PHE A 1 104 ? -17.168 -14.201 33.243 1.00 86.12 104 PHE A CA 1
ATOM 759 C C . PHE A 1 104 ? -16.416 -13.019 33.863 1.00 86.12 104 PHE A C 1
ATOM 761 O O . PHE A 1 104 ? -15.190 -12.962 33.792 1.00 86.12 104 PHE A O 1
ATOM 768 N N . ILE A 1 105 ? -17.138 -12.099 34.510 1.00 86.31 105 ILE A N 1
ATOM 769 C CA . ILE A 1 105 ? -16.548 -10.939 35.194 1.00 86.31 105 ILE A CA 1
ATOM 770 C C . ILE A 1 105 ? -15.620 -11.398 36.321 1.00 86.31 105 ILE A C 1
ATOM 772 O O . ILE A 1 105 ? -14.491 -10.920 36.410 1.00 86.31 105 ILE A O 1
ATOM 776 N N . GLN A 1 106 ? -16.067 -12.347 37.150 1.00 84.62 106 GLN A N 1
ATOM 777 C CA . GLN A 1 106 ? -15.269 -12.884 38.252 1.00 84.62 106 GLN A CA 1
ATOM 778 C C . GLN A 1 106 ? -13.975 -13.515 37.728 1.00 84.62 106 GLN A C 1
ATOM 780 O O . GLN A 1 106 ? -12.892 -13.178 38.201 1.00 84.62 106 GLN A O 1
ATOM 785 N N . HIS A 1 107 ? -14.071 -14.336 36.678 1.00 84.81 107 HIS A N 1
ATOM 786 C CA . HIS A 1 107 ? -12.902 -14.934 36.042 1.00 84.81 107 HIS A CA 1
ATOM 787 C C . HIS A 1 107 ? -11.924 -13.877 35.502 1.00 84.81 107 HIS A C 1
ATOM 789 O O . HIS A 1 107 ? -10.712 -14.023 35.659 1.00 84.81 107 HIS A O 1
ATOM 795 N N . GLN A 1 108 ? -12.412 -12.800 34.875 1.00 83.69 108 GLN A N 1
ATOM 796 C CA . GLN A 1 108 ? -11.556 -11.720 34.359 1.00 83.69 108 GLN A CA 1
ATOM 797 C C . GLN A 1 108 ? -10.873 -10.924 35.478 1.00 83.69 108 GLN A C 1
ATOM 799 O O . GLN A 1 108 ? -9.681 -10.638 35.389 1.00 83.69 108 GLN A O 1
ATOM 804 N N . ILE A 1 109 ? -11.596 -10.617 36.558 1.00 77.19 109 ILE A N 1
ATOM 805 C CA . ILE A 1 109 ? -11.045 -9.903 37.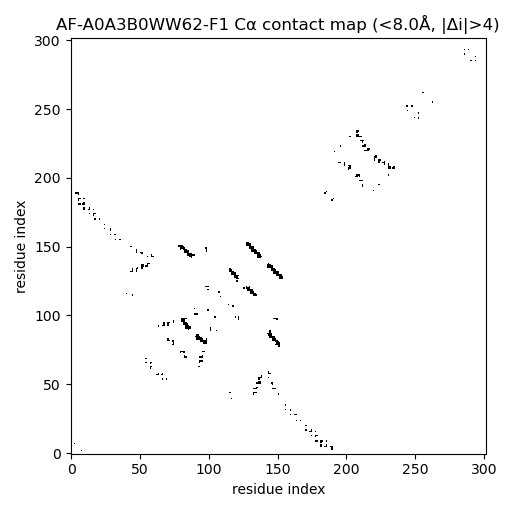719 1.00 77.19 109 ILE A CA 1
ATOM 806 C C . ILE A 1 109 ? -9.972 -10.745 38.425 1.00 77.19 109 ILE A C 1
ATOM 808 O O . ILE A 1 109 ? -8.925 -10.215 38.802 1.00 77.19 109 ILE A O 1
ATOM 812 N N . ASP A 1 110 ? -10.213 -12.048 38.588 1.00 79.31 110 ASP A N 1
ATOM 813 C CA . ASP A 1 110 ? -9.289 -12.953 39.278 1.00 79.31 110 ASP A CA 1
ATOM 814 C C . ASP A 1 110 ? -8.024 -13.225 38.456 1.00 79.31 110 ASP A C 1
ATOM 816 O O . ASP A 1 110 ? -6.917 -13.255 39.004 1.00 79.31 110 ASP A O 1
ATOM 820 N N . SER A 1 111 ? -8.180 -13.389 37.138 1.00 73.88 111 SER A N 1
ATOM 821 C CA . SER A 1 111 ? -7.074 -13.670 36.214 1.00 73.88 111 SER A CA 1
ATOM 822 C C . SER A 1 111 ? -6.228 -12.440 35.887 1.00 73.88 111 SER A C 1
ATOM 824 O O . SER A 1 111 ? -5.026 -12.576 35.662 1.00 73.88 111 SER A O 1
ATOM 826 N N . ASN A 1 112 ? -6.819 -11.243 35.888 1.00 66.00 112 ASN A N 1
ATOM 827 C CA . ASN A 1 112 ? -6.172 -10.041 35.377 1.00 66.00 112 ASN A CA 1
ATOM 828 C C . ASN A 1 112 ? -6.287 -8.873 36.368 1.00 66.00 112 ASN A C 1
ATOM 830 O O . ASN A 1 112 ? -6.853 -7.825 36.066 1.00 66.00 112 ASN A O 1
ATOM 834 N N . LYS A 1 113 ? -5.715 -9.056 37.570 1.00 60.66 113 LYS A N 1
ATOM 835 C CA . LYS A 1 113 ? -5.801 -8.120 38.717 1.00 60.66 113 LYS A CA 1
ATOM 836 C C . LYS A 1 113 ? -5.394 -6.667 38.416 1.00 60.66 113 LYS A C 1
ATOM 838 O O . LYS A 1 113 ? -5.678 -5.786 39.223 1.00 60.66 113 LYS A O 1
ATOM 843 N N . THR A 1 114 ? -4.708 -6.418 37.302 1.00 53.22 114 THR A N 1
ATOM 844 C CA . THR A 1 114 ? -4.235 -5.097 36.861 1.00 53.22 114 THR A CA 1
ATOM 845 C C . THR A 1 114 ? -5.026 -4.516 35.687 1.00 53.22 114 THR A C 1
ATOM 847 O O . THR A 1 114 ? -4.897 -3.323 35.411 1.00 53.22 114 THR A O 1
ATOM 850 N N . ALA A 1 115 ? -5.835 -5.314 34.986 1.00 59.47 115 ALA A N 1
ATOM 851 C CA . ALA A 1 115 ? -6.583 -4.850 33.828 1.00 59.47 115 ALA A CA 1
ATOM 852 C C . ALA A 1 115 ? -7.947 -4.300 34.252 1.00 59.47 115 ALA A C 1
ATOM 854 O O . ALA A 1 115 ? -8.852 -5.045 34.616 1.00 59.47 115 ALA A O 1
ATOM 855 N N . HIS A 1 116 ? -8.105 -2.981 34.134 1.00 72.81 116 HIS A N 1
ATOM 856 C CA . HIS A 1 116 ? -9.369 -2.283 34.393 1.00 72.81 116 HIS A CA 1
ATOM 857 C C . HIS A 1 116 ? -10.394 -2.397 33.257 1.00 72.81 116 HIS A C 1
ATOM 859 O O . HIS A 1 116 ? -11.432 -1.731 33.258 1.00 72.81 116 HIS A O 1
ATOM 865 N N . HIS A 1 117 ? -10.074 -3.200 32.244 1.00 84.62 117 HIS A N 1
ATOM 866 C CA . HIS A 1 117 ? -10.924 -3.435 31.098 1.00 84.62 117 HIS A CA 1
ATOM 867 C C . HIS A 1 117 ? -10.719 -4.838 30.534 1.00 84.62 117 HIS A C 1
ATOM 869 O O . HIS A 1 117 ? -9.616 -5.386 30.572 1.00 84.62 117 HIS A O 1
ATOM 875 N N . PHE A 1 118 ? -11.764 -5.400 29.943 1.00 87.19 118 PHE A N 1
ATOM 876 C CA . PHE A 1 118 ? -11.699 -6.700 29.283 1.00 87.19 118 PHE A CA 1
ATOM 877 C C . PHE A 1 118 ? -12.621 -6.730 28.070 1.00 87.19 118 PHE A C 1
ATOM 879 O O . PHE A 1 118 ? -13.689 -6.120 28.050 1.00 87.19 118 PHE A O 1
ATOM 886 N N . GLU A 1 119 ? -12.184 -7.430 27.030 1.00 86.31 119 GLU A N 1
ATOM 887 C CA . GLU A 1 119 ? -12.978 -7.608 25.821 1.00 86.31 119 GLU A CA 1
ATOM 888 C C . GLU A 1 119 ? -13.932 -8.779 26.001 1.00 86.31 119 GLU A C 1
ATOM 890 O O . GLU A 1 119 ? -13.568 -9.820 26.552 1.00 86.31 119 GLU A O 1
ATOM 895 N N . TRP A 1 120 ? -15.159 -8.608 25.528 1.00 85.00 120 TRP A N 1
ATOM 896 C CA . TRP A 1 120 ? -16.139 -9.680 25.527 1.00 85.00 120 TRP A CA 1
ATOM 897 C C . TRP A 1 120 ? -17.029 -9.573 24.297 1.00 85.00 120 TRP A C 1
ATOM 899 O O . TRP A 1 120 ? -17.090 -8.548 23.618 1.00 85.00 120 TRP A O 1
ATOM 909 N N . ASN A 1 121 ? -17.698 -10.670 23.984 1.00 80.44 121 ASN A N 1
ATOM 910 C CA . ASN A 1 121 ? -18.628 -10.731 22.876 1.00 80.44 121 ASN A CA 1
ATOM 911 C C . ASN A 1 121 ? -19.985 -11.162 23.423 1.00 80.44 121 ASN A C 1
ATOM 913 O O . ASN A 1 121 ? -20.060 -12.138 24.175 1.00 80.44 121 ASN A O 1
ATOM 917 N N . ALA A 1 122 ? -21.042 -10.438 23.069 1.00 75.56 122 ALA A N 1
ATOM 918 C CA . ALA A 1 122 ? -22.387 -10.848 23.428 1.00 75.56 122 ALA A CA 1
ATOM 919 C C . ALA A 1 122 ? -22.711 -12.163 22.700 1.00 75.56 122 ALA A C 1
ATOM 921 O O . ALA A 1 122 ? -22.612 -12.244 21.473 1.00 75.56 122 ALA A O 1
ATOM 922 N N . ASN A 1 123 ? -23.072 -13.204 23.463 1.00 62.03 123 ASN A N 1
ATOM 923 C CA . ASN A 1 123 ? -23.434 -14.520 22.933 1.00 62.03 123 ASN A CA 1
ATOM 924 C C . ASN A 1 123 ? -24.337 -14.371 21.691 1.00 62.03 123 ASN A C 1
ATOM 926 O O . ASN A 1 123 ? -25.425 -13.808 21.784 1.00 62.03 123 ASN A O 1
ATOM 930 N N . ASN A 1 124 ? -23.859 -14.902 20.558 1.00 54.62 124 ASN A N 1
ATOM 931 C CA . ASN A 1 124 ? -24.456 -14.939 19.212 1.00 54.62 124 ASN A CA 1
ATOM 932 C C . ASN A 1 124 ? -24.198 -13.785 18.229 1.00 54.62 124 ASN A C 1
ATOM 934 O O . ASN A 1 124 ? -24.597 -13.943 17.076 1.00 54.62 124 ASN A O 1
ATOM 938 N N . ASN A 1 125 ? -23.484 -12.702 18.568 1.00 53.84 125 ASN A N 1
ATOM 939 C CA . ASN A 1 125 ? -23.265 -11.616 17.597 1.00 53.84 125 ASN A CA 1
ATOM 940 C C . ASN A 1 125 ? -21.794 -11.188 17.460 1.00 53.84 125 ASN A C 1
ATOM 942 O O . ASN A 1 125 ? -21.359 -10.172 17.992 1.00 53.84 125 ASN A O 1
ATOM 946 N N . LYS A 1 126 ? -21.028 -11.916 16.629 1.00 58.91 126 LYS A N 1
ATOM 947 C CA . LYS A 1 126 ? -19.630 -11.579 16.267 1.00 58.91 126 LYS A CA 1
ATOM 948 C C . LYS A 1 126 ? -19.443 -10.184 15.640 1.00 58.91 126 LYS A C 1
ATOM 950 O O . LYS A 1 126 ? -18.305 -9.783 15.419 1.00 58.91 126 LYS A O 1
ATOM 955 N N . GLN A 1 127 ? -20.524 -9.473 15.325 1.00 60.75 127 GLN A N 1
ATOM 956 C CA . GLN A 1 127 ? -20.495 -8.201 14.605 1.00 60.75 127 GLN A CA 1
ATOM 957 C C . GLN A 1 127 ? -20.268 -6.971 15.495 1.00 60.75 127 GLN A C 1
ATOM 959 O O . GLN A 1 127 ? -19.843 -5.948 14.965 1.00 60.75 127 GLN A O 1
ATOM 964 N N . ASP A 1 128 ? -20.492 -7.053 16.811 1.00 74.44 128 ASP A N 1
ATOM 965 C CA . ASP A 1 128 ? -20.273 -5.918 17.719 1.00 74.44 128 ASP A CA 1
ATOM 966 C C . ASP A 1 128 ? -19.225 -6.299 18.777 1.00 74.44 128 ASP A C 1
ATOM 968 O O . ASP A 1 128 ? -19.564 -6.899 19.797 1.00 74.44 128 ASP A O 1
ATOM 972 N N . PRO A 1 129 ? -17.923 -6.057 18.525 1.00 83.31 129 PRO A N 1
ATOM 973 C CA . PRO A 1 129 ? -16.910 -6.259 19.548 1.00 83.31 129 PRO A CA 1
ATOM 974 C C . PRO A 1 129 ? -17.169 -5.291 20.704 1.00 83.31 129 PRO A C 1
ATOM 976 O O . PRO A 1 129 ? -17.218 -4.074 20.514 1.00 83.31 129 PRO A O 1
ATOM 979 N N . LEU A 1 130 ? -17.321 -5.830 21.912 1.00 89.62 130 LEU A N 1
ATOM 980 C CA . LEU A 1 130 ? -17.602 -5.048 23.107 1.00 89.62 130 LEU A CA 1
ATOM 981 C C . LEU A 1 130 ? -16.378 -5.024 24.020 1.00 89.62 130 LEU A C 1
ATOM 983 O O . LEU A 1 130 ? -15.597 -5.975 24.103 1.00 89.62 130 LEU A O 1
ATOM 987 N N . ILE A 1 131 ? -16.218 -3.920 24.736 1.00 91.56 131 ILE A N 1
ATOM 988 C CA . ILE A 1 131 ? -15.208 -3.779 25.782 1.00 91.56 131 ILE A CA 1
ATOM 989 C C . ILE A 1 131 ? -15.881 -3.338 27.067 1.00 91.56 131 ILE A C 1
ATOM 991 O O . ILE A 1 131 ? -16.692 -2.415 27.074 1.00 91.56 131 ILE A O 1
ATOM 995 N N . CYS A 1 132 ? -15.561 -4.025 28.152 1.00 92.12 132 CYS A N 1
ATOM 996 C CA . CYS A 1 132 ? -16.024 -3.666 29.473 1.00 92.12 132 CYS A CA 1
ATOM 997 C C . CYS A 1 132 ? -14.960 -2.881 30.218 1.00 92.12 132 CYS A C 1
ATOM 999 O O . CYS A 1 132 ? -13.782 -3.210 30.118 1.00 92.12 132 CYS A O 1
ATOM 1001 N N . PHE A 1 133 ? -15.398 -1.906 31.006 1.00 92.69 133 PHE A N 1
ATOM 1002 C CA . PHE A 1 133 ? -14.585 -1.198 31.984 1.00 92.69 133 PHE A CA 1
ATOM 1003 C C . PHE A 1 133 ? -15.118 -1.472 33.375 1.00 92.69 133 PHE A C 1
ATOM 1005 O O . PHE A 1 133 ? -16.329 -1.408 33.610 1.00 92.69 133 PHE A O 1
ATOM 1012 N N . ASP A 1 134 ? -14.199 -1.755 34.284 1.00 91.31 134 ASP A N 1
ATOM 1013 C CA . ASP A 1 134 ? -14.488 -1.982 35.686 1.00 91.31 134 ASP A CA 1
ATOM 1014 C C . ASP A 1 134 ? -14.075 -0.752 36.507 1.00 91.31 134 ASP A C 1
ATOM 1016 O O . ASP A 1 134 ? -13.016 -0.159 36.283 1.00 91.31 134 ASP A O 1
ATOM 1020 N N . SER A 1 135 ? -14.894 -0.374 37.489 1.00 92.06 135 SER A N 1
ATOM 1021 C CA . SER A 1 135 ? -14.456 0.575 38.510 1.00 92.06 135 SER A CA 1
ATOM 1022 C C . SER A 1 135 ? -15.055 0.259 39.882 1.00 92.06 135 SER A C 1
ATOM 1024 O O . SER A 1 135 ? -16.253 -0.023 39.987 1.00 92.06 135 SER A O 1
ATOM 1026 N N . PRO A 1 136 ? -14.258 0.292 40.966 1.00 92.50 136 PRO A N 1
ATOM 1027 C CA . PRO A 1 136 ? -14.767 0.075 42.312 1.00 92.50 136 PRO A CA 1
ATOM 1028 C C . PRO A 1 136 ? -15.559 1.289 42.804 1.00 92.50 136 PRO A C 1
ATOM 1030 O O . PRO A 1 136 ? -15.079 2.422 42.776 1.00 92.50 136 PRO A O 1
ATOM 1033 N N . ILE A 1 137 ? -16.742 1.029 43.349 1.00 93.38 137 ILE A N 1
ATOM 1034 C CA . ILE A 1 137 ? -17.551 2.016 44.059 1.00 93.38 137 ILE A CA 1
ATOM 1035 C C . ILE A 1 137 ? -17.005 2.096 45.481 1.00 93.38 137 ILE A C 1
ATOM 1037 O O . ILE A 1 137 ? -17.148 1.160 46.272 1.00 93.38 137 ILE A O 1
ATOM 1041 N N . LYS A 1 138 ? -16.325 3.200 45.792 1.00 91.38 138 LYS A N 1
ATOM 1042 C CA . LYS A 1 138 ? -15.692 3.418 47.095 1.00 91.38 138 LYS A CA 1
ATOM 1043 C C . LYS A 1 138 ? -16.473 4.439 47.904 1.00 91.38 138 LYS A C 1
ATOM 1045 O O . LYS A 1 138 ? -16.787 5.518 47.405 1.00 91.38 138 LYS A O 1
ATOM 1050 N N . PHE A 1 139 ? -16.693 4.132 49.174 1.00 88.00 139 PHE A N 1
ATOM 1051 C CA . PHE A 1 139 ? -17.113 5.105 50.171 1.00 88.00 139 PHE A CA 1
ATOM 1052 C C . PHE A 1 139 ? -16.054 5.172 51.262 1.00 88.00 139 PHE A C 1
ATOM 1054 O O . PHE A 1 139 ? -15.815 4.204 51.988 1.00 88.00 139 PHE A O 1
ATOM 1061 N N . LYS A 1 140 ? -15.372 6.317 51.354 1.00 85.94 140 LYS A N 1
ATOM 1062 C CA . LYS A 1 140 ? -14.146 6.458 52.150 1.00 85.94 140 LYS A CA 1
ATOM 1063 C C . LYS A 1 140 ? -13.118 5.390 51.730 1.00 85.94 140 LYS A C 1
ATOM 1065 O O . LYS A 1 140 ? -12.628 5.436 50.606 1.00 85.94 140 LYS A O 1
ATOM 1070 N N . GLN A 1 141 ? -12.799 4.432 52.602 1.00 85.31 141 GLN A N 1
ATOM 1071 C CA . GLN A 1 141 ? -11.850 3.344 52.331 1.00 85.31 141 GLN A CA 1
ATOM 1072 C C . GLN A 1 141 ? -12.524 1.996 52.019 1.00 85.31 141 GLN A C 1
ATOM 1074 O O . GLN A 1 141 ? -11.827 1.040 51.688 1.00 85.31 141 GLN A O 1
ATOM 1079 N N . LEU A 1 142 ? -13.858 1.905 52.094 1.00 87.94 142 LEU A N 1
ATOM 1080 C CA . LEU A 1 142 ? -14.592 0.662 51.862 1.00 87.94 142 LEU A CA 1
ATOM 1081 C C . LEU A 1 142 ? -15.055 0.569 50.403 1.00 87.94 142 LEU A C 1
ATOM 1083 O O . LEU A 1 142 ? -15.592 1.532 49.854 1.00 87.94 142 LEU A O 1
ATOM 1087 N N . ILE A 1 143 ? -14.873 -0.597 49.782 1.00 89.81 143 ILE A N 1
ATOM 1088 C CA . ILE A 1 143 ? -15.463 -0.919 48.477 1.00 89.81 143 ILE A CA 1
ATOM 1089 C C . ILE A 1 143 ? -16.892 -1.409 48.737 1.00 89.81 143 ILE A C 1
ATOM 1091 O O . ILE A 1 143 ? -17.078 -2.514 49.233 1.00 89.81 143 ILE A O 1
ATOM 1095 N N . ALA A 1 144 ? -17.888 -0.579 48.430 1.00 90.25 144 ALA A N 1
ATOM 1096 C CA . ALA A 1 144 ? -19.305 -0.918 48.598 1.00 90.25 144 ALA A CA 1
ATOM 1097 C C . ALA A 1 144 ? -19.836 -1.786 47.440 1.00 90.25 144 ALA A C 1
ATOM 1099 O O . ALA A 1 144 ? -20.822 -2.507 47.580 1.00 90.25 144 ALA A O 1
ATOM 1100 N N . GLY A 1 145 ? -19.163 -1.731 46.291 1.00 91.25 145 GLY A N 1
ATOM 1101 C CA . GLY A 1 145 ? -19.517 -2.492 45.104 1.00 91.25 145 GLY A CA 1
ATOM 1102 C C . GLY A 1 145 ? -18.593 -2.183 43.934 1.00 91.25 145 GLY A C 1
ATOM 1103 O O . GLY A 1 145 ? -17.536 -1.566 44.098 1.00 91.25 145 GLY A O 1
ATOM 1104 N N . ARG A 1 146 ? -18.991 -2.594 42.733 1.00 91.88 146 ARG A N 1
ATOM 1105 C CA . ARG A 1 146 ? -18.291 -2.283 41.479 1.00 91.88 146 ARG A CA 1
ATOM 1106 C C . ARG A 1 146 ? -19.297 -1.935 40.400 1.00 91.88 146 ARG A C 1
ATOM 1108 O O . ARG A 1 146 ? -20.367 -2.530 40.345 1.00 91.88 146 ARG A O 1
ATOM 1115 N N . ILE A 1 147 ? -18.928 -1.009 39.528 1.00 93.19 147 ILE A N 1
ATOM 1116 C CA . ILE A 1 147 ? -19.638 -0.773 38.276 1.00 93.19 147 ILE A CA 1
ATOM 1117 C C . ILE A 1 147 ? -18.892 -1.478 37.145 1.00 93.19 147 ILE A C 1
ATOM 1119 O O . ILE A 1 147 ? -17.661 -1.435 37.083 1.00 93.19 147 ILE A O 1
ATOM 1123 N N . ILE A 1 148 ? -19.645 -2.125 36.262 1.00 93.69 148 ILE A N 1
ATOM 1124 C CA . ILE A 1 148 ? -19.155 -2.712 35.017 1.00 93.69 148 ILE A CA 1
ATOM 1125 C C . ILE A 1 148 ? -19.916 -2.041 33.886 1.00 93.69 148 ILE A C 1
ATOM 1127 O O . ILE A 1 148 ? -21.144 -2.104 33.850 1.00 93.69 148 ILE A O 1
ATOM 1131 N N . MET A 1 149 ? -19.204 -1.394 32.970 1.00 92.94 149 MET A N 1
ATOM 1132 C CA . MET A 1 149 ? -19.808 -0.691 31.836 1.00 92.94 149 MET A CA 1
ATOM 1133 C C . MET A 1 149 ? -19.317 -1.287 30.531 1.00 92.94 149 MET A C 1
ATOM 1135 O O . MET A 1 149 ? -18.120 -1.483 30.361 1.00 92.94 149 MET A O 1
ATOM 1139 N N . THR A 1 150 ? -20.230 -1.532 29.604 1.00 92.50 150 THR A N 1
ATOM 1140 C CA . THR A 1 150 ? -19.969 -2.122 28.295 1.00 92.50 150 THR A CA 1
ATOM 1141 C C . THR A 1 150 ? -20.024 -1.048 27.215 1.00 92.50 150 THR A C 1
ATOM 1143 O O . THR A 1 150 ? -21.073 -0.446 26.997 1.00 92.50 150 THR A O 1
ATOM 1146 N N . PHE A 1 151 ? -18.929 -0.859 26.485 1.00 91.94 151 PHE A N 1
ATOM 1147 C CA . PHE A 1 151 ? -18.834 0.035 25.332 1.00 91.94 151 PHE A CA 1
ATOM 1148 C C . PHE A 1 151 ? -18.773 -0.758 24.031 1.00 91.94 151 PHE A C 1
ATOM 1150 O O . PHE A 1 151 ? -18.183 -1.841 23.978 1.00 91.94 151 PHE A O 1
ATOM 1157 N N . SER A 1 152 ? -19.340 -0.189 22.968 1.00 89.81 152 SER A N 1
ATOM 1158 C CA . SER A 1 152 ? -19.194 -0.734 21.617 1.00 89.81 152 SER A CA 1
ATOM 1159 C C . SER A 1 152 ? -17.898 -0.253 20.967 1.00 89.81 152 SER A C 1
ATOM 1161 O O . SER A 1 152 ? -17.596 0.941 20.946 1.00 89.81 152 SER A O 1
ATOM 1163 N N . LYS A 1 153 ? -17.145 -1.187 20.378 1.00 88.69 153 LYS A N 1
ATOM 1164 C CA . LYS A 1 153 ? -16.001 -0.885 19.506 1.00 88.69 153 LYS A CA 1
ATOM 1165 C C . LYS A 1 153 ? -16.405 -0.724 18.041 1.00 88.69 153 LYS A C 1
ATOM 1167 O O . LYS A 1 153 ? -15.532 -0.554 17.191 1.00 88.69 153 LYS A O 1
ATOM 1172 N N . GLN A 1 154 ? -17.698 -0.748 17.718 1.00 86.88 154 GLN A N 1
ATOM 1173 C CA . GLN A 1 154 ? -18.185 -0.677 16.341 1.00 86.88 154 GLN A CA 1
ATOM 1174 C C . GLN A 1 154 ? -17.670 0.566 15.607 1.00 86.88 154 GLN A C 1
ATOM 1176 O O . GLN A 1 154 ? -17.210 0.449 14.476 1.00 86.88 154 GLN A O 1
ATOM 1181 N N . GLN A 1 155 ? -17.652 1.732 16.260 1.00 84.06 155 GLN A N 1
ATOM 1182 C CA . GLN A 1 155 ? -17.129 2.963 15.656 1.00 84.06 155 GLN A CA 1
ATOM 1183 C C . GLN A 1 155 ? -15.626 2.866 15.340 1.00 84.06 155 GLN A C 1
ATOM 1185 O O . GLN A 1 155 ? -15.180 3.347 14.298 1.00 84.06 155 GLN A O 1
ATOM 1190 N N . MET A 1 156 ? -14.845 2.192 16.193 1.00 87.25 156 MET A N 1
ATOM 1191 C CA . MET A 1 156 ? -13.429 1.911 15.932 1.00 87.25 156 MET A CA 1
ATOM 1192 C C . MET A 1 156 ? -13.269 0.972 14.732 1.00 87.25 156 MET A C 1
ATOM 1194 O O . MET A 1 156 ? -12.481 1.263 13.836 1.00 87.25 156 MET A O 1
ATOM 1198 N N . VAL A 1 157 ? -14.044 -0.115 14.674 1.00 86.50 157 VAL A N 1
ATOM 1199 C CA . VAL A 1 157 ? -14.001 -1.074 13.555 1.00 86.50 157 VAL A CA 1
ATOM 1200 C C . VAL A 1 157 ? -14.411 -0.412 12.238 1.00 86.50 157 VAL A C 1
ATOM 1202 O O . VAL A 1 157 ? -13.707 -0.548 11.244 1.00 86.50 157 VAL A O 1
ATOM 1205 N N . GLN A 1 158 ? -15.493 0.367 12.230 1.00 87.94 158 GLN A N 1
ATOM 1206 C CA . GLN A 1 158 ? -15.942 1.117 11.052 1.00 87.94 158 GLN A CA 1
ATOM 1207 C C . GLN A 1 158 ? -14.904 2.145 10.588 1.00 87.94 158 GLN A C 1
ATOM 1209 O O . GLN A 1 158 ? -14.713 2.330 9.384 1.00 87.94 158 GLN A O 1
ATOM 1214 N N . SER A 1 159 ? -14.204 2.789 11.528 1.00 87.56 159 SER A N 1
ATOM 1215 C CA . SER A 1 159 ? -13.122 3.726 11.204 1.00 87.56 159 SER A CA 1
ATOM 1216 C C . SER A 1 159 ? -11.933 3.007 10.562 1.00 87.56 159 SER A C 1
ATOM 1218 O O . SER A 1 159 ? -11.387 3.502 9.579 1.00 87.56 159 SER A O 1
ATOM 1220 N N . LEU A 1 160 ? -11.570 1.817 11.056 1.00 88.38 160 LEU A N 1
ATOM 1221 C CA . LEU A 1 160 ? -10.514 0.988 10.462 1.00 88.38 160 LEU A CA 1
ATOM 1222 C C . LEU A 1 160 ? -10.892 0.478 9.063 1.00 88.38 160 LEU A C 1
ATOM 1224 O O . LEU A 1 160 ? -10.059 0.524 8.160 1.00 88.38 160 LEU A O 1
ATOM 1228 N N . GLU A 1 161 ? -12.138 0.045 8.853 1.00 88.69 161 GLU A N 1
ATOM 1229 C CA . GLU A 1 161 ? -12.619 -0.383 7.529 1.00 88.69 161 GLU A CA 1
ATOM 1230 C C . GLU A 1 161 ? -12.652 0.783 6.526 1.00 88.69 161 GLU A C 1
ATOM 1232 O O . GLU A 1 161 ? -12.218 0.632 5.382 1.00 88.69 161 GLU A O 1
ATOM 1237 N N . SER A 1 162 ? -13.069 1.977 6.964 1.00 89.38 162 SER A N 1
ATOM 1238 C CA . SER A 1 162 ? -13.030 3.186 6.128 1.00 89.38 162 SER A CA 1
ATOM 1239 C C . SER A 1 162 ? -11.594 3.542 5.725 1.00 89.38 162 SER A C 1
ATOM 1241 O O . SER A 1 162 ? -11.318 3.776 4.546 1.00 89.38 162 SER A O 1
ATOM 1243 N N . SER A 1 163 ? -10.651 3.506 6.673 1.00 89.75 163 SER A N 1
ATOM 1244 C CA . SER A 1 163 ? -9.225 3.718 6.387 1.00 89.75 163 SER A CA 1
ATOM 1245 C C . SER A 1 163 ? -8.656 2.663 5.442 1.00 89.75 163 SER A C 1
ATOM 1247 O O . SER A 1 163 ? -7.896 2.990 4.530 1.00 89.75 163 SER A O 1
ATOM 1249 N N . ARG A 1 164 ? -9.046 1.396 5.615 1.00 90.88 164 ARG A N 1
ATOM 1250 C CA . ARG A 1 164 ? -8.611 0.293 4.753 1.00 90.88 164 ARG A CA 1
ATOM 1251 C C . ARG A 1 164 ? -9.032 0.515 3.302 1.00 90.88 164 ARG A C 1
ATOM 1253 O O . ARG A 1 164 ? -8.212 0.315 2.405 1.00 90.88 164 ARG A O 1
ATOM 1260 N N . PHE A 1 165 ? -10.265 0.965 3.066 1.00 90.94 165 PHE A N 1
ATOM 1261 C CA . PHE A 1 165 ? -10.737 1.288 1.719 1.00 90.94 165 PHE A CA 1
ATOM 1262 C C . PHE A 1 165 ? -9.900 2.402 1.073 1.00 90.94 165 PHE A C 1
ATOM 1264 O O . PHE A 1 165 ? -9.440 2.239 -0.058 1.00 90.94 165 PHE A O 1
ATOM 1271 N N . VAL A 1 166 ? -9.628 3.490 1.804 1.00 91.50 166 VAL A N 1
ATOM 1272 C CA . VAL A 1 166 ? -8.799 4.609 1.313 1.00 91.50 166 VAL A CA 1
ATOM 1273 C C . VAL A 1 166 ? -7.378 4.150 0.961 1.00 91.50 166 VAL A C 1
ATOM 1275 O O . VAL A 1 166 ? -6.858 4.524 -0.094 1.00 91.50 166 VAL A O 1
ATOM 1278 N N . ILE A 1 167 ? -6.760 3.304 1.794 1.00 91.62 167 ILE A N 1
ATOM 1279 C CA . ILE A 1 167 ? -5.417 2.750 1.544 1.00 91.62 167 ILE A CA 1
ATOM 1280 C C . ILE A 1 167 ? -5.411 1.881 0.282 1.00 91.62 167 ILE A C 1
ATOM 1282 O O . ILE A 1 167 ? -4.550 2.062 -0.582 1.00 91.62 167 ILE A O 1
ATOM 1286 N N . ILE A 1 168 ? -6.369 0.955 0.148 1.00 91.81 168 ILE A N 1
ATOM 1287 C CA . ILE A 1 168 ? -6.464 0.067 -1.022 1.00 91.81 168 ILE A CA 1
ATOM 1288 C C . ILE A 1 168 ? -6.676 0.893 -2.291 1.00 91.81 168 ILE A C 1
ATOM 1290 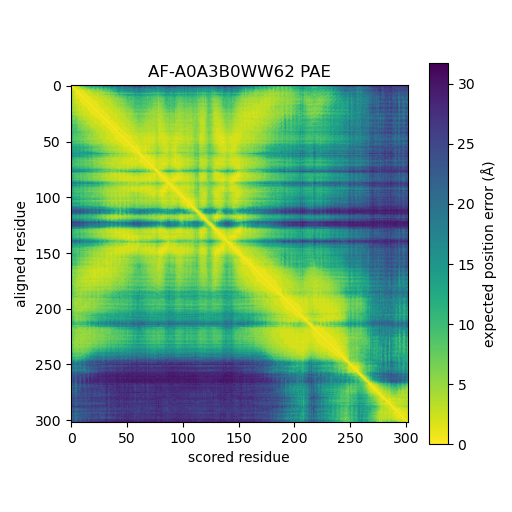O O . ILE A 1 168 ? -5.954 0.711 -3.270 1.00 91.81 168 ILE A O 1
ATOM 1294 N N . PHE A 1 169 ? -7.618 1.833 -2.261 1.00 93.94 169 PHE A N 1
ATOM 1295 C CA . PHE A 1 169 ? -7.928 2.689 -3.400 1.00 93.94 169 PHE A CA 1
ATOM 1296 C C . PHE A 1 169 ? -6.709 3.508 -3.850 1.00 93.94 169 PHE A C 1
ATOM 1298 O O . PHE A 1 169 ? -6.344 3.488 -5.027 1.00 93.94 169 PHE A O 1
ATOM 1305 N N . THR A 1 170 ? -6.010 4.144 -2.906 1.00 91.88 170 THR A N 1
ATOM 1306 C CA . THR A 1 170 ? -4.783 4.909 -3.187 1.00 91.88 170 THR A CA 1
ATOM 1307 C C . THR A 1 170 ? -3.669 4.008 -3.731 1.00 91.88 170 THR A C 1
ATOM 1309 O O . THR A 1 170 ? -2.981 4.381 -4.681 1.00 91.88 170 THR A O 1
ATOM 1312 N N . THR A 1 171 ? -3.522 2.791 -3.197 1.00 91.19 171 THR A N 1
ATOM 1313 C CA . THR A 1 171 ? -2.530 1.807 -3.667 1.00 91.19 171 THR A CA 1
ATOM 1314 C C . THR A 1 171 ? -2.794 1.382 -5.111 1.00 91.19 171 THR A C 1
ATOM 1316 O O . THR A 1 171 ? -1.858 1.284 -5.909 1.00 91.19 171 THR A O 1
ATOM 1319 N N . VAL A 1 172 ? -4.061 1.161 -5.475 1.00 92.25 172 VAL A N 1
ATOM 1320 C CA . VAL A 1 172 ? -4.456 0.819 -6.850 1.00 92.25 172 VAL A CA 1
ATOM 1321 C C . VAL A 1 172 ? -4.139 1.972 -7.800 1.00 92.25 172 VAL A C 1
ATOM 1323 O O . VAL A 1 172 ? -3.506 1.745 -8.830 1.00 92.25 172 VAL A O 1
ATOM 1326 N N . ILE A 1 173 ? -4.494 3.209 -7.436 1.00 94.56 173 ILE A N 1
ATOM 1327 C CA . ILE A 1 173 ? -4.175 4.399 -8.240 1.00 94.56 173 ILE A CA 1
ATOM 1328 C C . ILE A 1 173 ? -2.662 4.532 -8.443 1.00 94.56 173 ILE A C 1
ATOM 1330 O O . ILE A 1 173 ? -2.204 4.662 -9.579 1.00 94.56 173 ILE A O 1
ATOM 1334 N N . MET A 1 174 ? -1.874 4.434 -7.370 1.00 90.62 174 MET A N 1
ATOM 1335 C CA . MET A 1 174 ? -0.411 4.517 -7.446 1.00 90.62 174 MET A CA 1
ATOM 1336 C C . MET A 1 174 ? 0.190 3.403 -8.309 1.00 90.62 174 MET A C 1
ATOM 1338 O O . MET A 1 174 ? 1.127 3.652 -9.066 1.00 90.62 174 MET A O 1
ATOM 1342 N N . SER A 1 175 ? -0.374 2.195 -8.258 1.00 88.50 175 SER A N 1
ATOM 1343 C CA . SER A 1 175 ? 0.065 1.071 -9.094 1.00 88.50 175 SER A CA 1
ATOM 1344 C C . SER A 1 175 ? -0.216 1.319 -10.578 1.00 88.50 175 SER A C 1
ATOM 1346 O O . SER A 1 175 ? 0.643 1.060 -11.420 1.00 88.50 175 SER A O 1
ATOM 1348 N N . ILE A 1 176 ? -1.386 1.872 -10.913 1.00 91.00 176 ILE A N 1
ATOM 1349 C CA . ILE A 1 176 ? -1.735 2.235 -12.295 1.00 91.00 176 ILE A CA 1
ATOM 1350 C C . ILE A 1 176 ? -0.782 3.314 -12.822 1.00 91.00 176 ILE A C 1
ATOM 1352 O O . ILE A 1 176 ? -0.250 3.176 -13.926 1.00 91.00 176 ILE A O 1
ATOM 1356 N N . ILE A 1 177 ? -0.518 4.355 -12.024 1.00 91.50 177 ILE A N 1
ATOM 1357 C CA . ILE A 1 177 ? 0.423 5.428 -12.380 1.00 91.50 177 ILE A CA 1
ATOM 1358 C C . ILE A 1 177 ? 1.829 4.858 -12.605 1.00 91.50 177 ILE A C 1
ATOM 1360 O O . ILE A 1 177 ? 2.469 5.185 -13.605 1.00 91.50 177 ILE A O 1
ATOM 1364 N N . ALA A 1 178 ? 2.294 3.967 -11.724 1.00 87.81 178 ALA A N 1
ATOM 1365 C CA . ALA A 1 178 ? 3.598 3.320 -11.849 1.00 87.81 178 ALA A CA 1
ATOM 1366 C C . ALA A 1 178 ? 3.726 2.511 -13.148 1.00 87.81 178 ALA A C 1
ATOM 1368 O O . ALA A 1 178 ? 4.717 2.652 -13.865 1.00 87.81 178 ALA A O 1
ATOM 1369 N N . ILE A 1 179 ? 2.709 1.713 -13.488 1.00 86.75 179 ILE A N 1
ATOM 1370 C CA . ILE A 1 179 ? 2.679 0.917 -14.724 1.00 86.75 179 ILE A CA 1
ATOM 1371 C C . ILE A 1 179 ? 2.697 1.828 -15.957 1.00 86.75 179 ILE A C 1
ATOM 1373 O O . ILE A 1 179 ? 3.444 1.568 -16.905 1.00 86.75 179 ILE A O 1
ATOM 1377 N N . LEU A 1 180 ? 1.913 2.910 -15.945 1.00 89.94 180 LEU A N 1
ATOM 1378 C CA . LEU A 1 180 ? 1.852 3.866 -17.050 1.00 89.94 180 LEU A CA 1
ATOM 1379 C C . LEU A 1 180 ? 3.201 4.563 -17.257 1.00 89.94 180 LEU A C 1
ATOM 1381 O O . LEU A 1 180 ? 3.723 4.565 -18.374 1.00 89.94 180 LEU A O 1
ATOM 1385 N N . LEU A 1 181 ? 3.801 5.096 -16.188 1.00 87.12 181 LEU A N 1
ATOM 1386 C CA . LEU A 1 181 ? 5.127 5.720 -16.244 1.00 87.12 181 LEU A CA 1
ATOM 1387 C C . LEU A 1 181 ? 6.188 4.736 -16.734 1.00 87.12 181 LEU A C 1
ATOM 1389 O O . LEU A 1 181 ? 7.014 5.081 -17.579 1.00 87.12 181 LEU A O 1
ATOM 1393 N N . ALA A 1 182 ? 6.138 3.493 -16.262 1.00 84.38 182 ALA A N 1
ATOM 1394 C CA . ALA A 1 182 ? 7.071 2.466 -16.686 1.00 84.38 182 ALA A CA 1
ATOM 1395 C C . ALA A 1 182 ? 6.925 2.112 -18.176 1.00 84.38 182 ALA A C 1
ATOM 1397 O O . ALA A 1 182 ? 7.927 1.929 -18.870 1.00 84.38 182 ALA A O 1
ATOM 1398 N N . PHE A 1 183 ? 5.697 2.072 -18.699 1.00 84.50 183 PHE A N 1
ATOM 1399 C CA . PHE A 1 183 ? 5.443 1.867 -20.125 1.00 84.50 183 PHE A CA 1
ATOM 1400 C C . PHE A 1 183 ? 5.983 3.022 -20.982 1.00 84.50 183 PHE A C 1
ATOM 1402 O O . PHE A 1 183 ? 6.631 2.787 -22.008 1.00 84.50 183 PHE A O 1
ATOM 1409 N N . VAL A 1 184 ? 5.772 4.267 -20.542 1.00 86.75 184 VAL A N 1
ATOM 1410 C CA . VAL A 1 184 ? 6.307 5.466 -21.207 1.00 86.75 184 VAL A CA 1
ATOM 1411 C C . VAL A 1 184 ? 7.836 5.439 -21.213 1.00 86.75 184 VAL A C 1
ATOM 1413 O O . VAL A 1 184 ? 8.447 5.540 -22.278 1.00 86.75 184 VAL A O 1
ATOM 1416 N N . MET A 1 185 ? 8.462 5.202 -20.057 1.00 83.62 185 MET A N 1
ATOM 1417 C CA . MET A 1 185 ? 9.919 5.076 -19.933 1.00 83.62 185 MET A CA 1
ATOM 1418 C C . MET A 1 185 ? 10.476 3.929 -20.775 1.00 83.62 185 MET A C 1
ATOM 1420 O O . MET A 1 185 ? 11.511 4.081 -21.422 1.00 83.62 185 MET A O 1
ATOM 1424 N N . SER A 1 186 ? 9.766 2.799 -20.858 1.00 83.38 186 SER A N 1
ATOM 1425 C CA . SER A 1 186 ? 10.159 1.689 -21.726 1.00 83.38 186 SER A CA 1
ATOM 1426 C C . SER A 1 186 ? 10.277 2.117 -23.182 1.00 83.38 186 SER A C 1
ATOM 1428 O O . SER A 1 186 ? 11.240 1.739 -23.850 1.00 83.38 186 SER A O 1
ATOM 1430 N N . ARG A 1 187 ? 9.325 2.907 -23.686 1.00 82.88 187 ARG A N 1
ATOM 1431 C CA . ARG A 1 187 ? 9.387 3.421 -25.059 1.00 82.88 187 ARG A CA 1
ATOM 1432 C C . ARG A 1 187 ? 10.465 4.491 -25.223 1.00 82.88 187 ARG A C 1
ATOM 1434 O O . ARG A 1 187 ? 11.171 4.459 -26.228 1.00 82.88 187 ARG A O 1
ATOM 1441 N N . HIS A 1 188 ? 10.631 5.373 -24.240 1.00 85.00 188 HIS A N 1
ATOM 1442 C CA . HIS A 1 188 ? 11.609 6.462 -24.297 1.00 85.00 188 HIS A CA 1
ATOM 1443 C C . HIS A 1 188 ? 13.069 6.011 -24.172 1.00 85.00 188 HIS A C 1
ATOM 1445 O O . HIS A 1 188 ? 13.924 6.651 -24.777 1.00 85.00 188 HIS A O 1
ATOM 1451 N N . LEU A 1 189 ? 13.362 4.935 -23.433 1.00 85.69 189 LEU A N 1
ATOM 1452 C CA . LEU A 1 189 ? 14.731 4.457 -23.183 1.00 85.69 189 LEU A CA 1
ATOM 1453 C C . LEU A 1 189 ? 15.079 3.196 -23.979 1.00 85.69 189 LEU A C 1
ATOM 1455 O O . LEU A 1 189 ? 16.114 3.144 -24.637 1.00 85.69 189 LEU A O 1
ATOM 1459 N N . SER A 1 190 ? 14.233 2.158 -23.951 1.00 86.56 190 SER A N 1
ATOM 1460 C CA . SER A 1 190 ? 14.635 0.858 -24.519 1.00 86.56 190 SER A CA 1
ATOM 1461 C C . SER A 1 190 ? 14.703 0.857 -26.040 1.00 86.56 190 SER A C 1
ATOM 1463 O O . SER A 1 190 ? 15.558 0.169 -26.593 1.00 86.56 190 SER A O 1
ATOM 1465 N N . LYS A 1 191 ? 13.827 1.603 -26.727 1.00 84.06 191 LYS A N 1
ATOM 1466 C CA . LYS A 1 191 ? 13.815 1.630 -28.197 1.00 84.06 191 LYS A CA 1
ATOM 1467 C C . LYS A 1 191 ? 15.089 2.279 -28.777 1.00 84.06 191 LYS A C 1
ATOM 1469 O O . LYS A 1 191 ? 15.729 1.615 -29.588 1.00 84.06 191 LYS A O 1
ATOM 1474 N N . PRO A 1 192 ? 15.530 3.479 -28.344 1.00 87.94 192 PRO A N 1
ATOM 1475 C CA . PRO A 1 192 ? 16.794 4.056 -28.817 1.00 87.94 192 PRO A CA 1
ATOM 1476 C C . PRO A 1 192 ? 18.020 3.209 -28.471 1.00 87.94 192 PRO A C 1
ATOM 1478 O O . PRO A 1 192 ? 18.885 3.019 -29.318 1.00 87.94 192 PRO A O 1
ATOM 1481 N N . ILE A 1 193 ? 18.080 2.634 -27.261 1.00 90.81 193 ILE A N 1
ATOM 1482 C CA . ILE A 1 193 ? 19.188 1.745 -26.868 1.00 90.81 193 ILE A CA 1
ATOM 1483 C C . ILE A 1 193 ? 19.245 0.517 -27.784 1.00 90.81 193 ILE A C 1
ATOM 1485 O O . ILE A 1 193 ? 20.321 0.105 -28.210 1.00 90.81 193 ILE A O 1
ATOM 1489 N N . TYR A 1 194 ? 18.093 -0.066 -28.122 1.00 88.19 194 TYR A N 1
ATOM 1490 C CA . TYR A 1 194 ? 18.039 -1.179 -29.066 1.00 88.19 194 TYR A CA 1
ATOM 1491 C C . TYR A 1 194 ? 18.530 -0.770 -30.462 1.00 88.19 194 TYR A C 1
ATOM 1493 O O . TYR A 1 194 ? 19.315 -1.505 -31.062 1.00 88.19 194 TYR A O 1
ATOM 1501 N N . ASN A 1 195 ? 18.122 0.406 -30.949 1.00 89.88 195 ASN A N 1
ATOM 1502 C CA . ASN A 1 195 ? 18.576 0.943 -32.233 1.00 89.88 195 ASN A CA 1
ATOM 1503 C C . ASN A 1 195 ? 20.095 1.168 -32.248 1.00 89.88 195 ASN A C 1
ATOM 1505 O O . ASN A 1 195 ? 20.747 0.772 -33.208 1.00 89.88 195 ASN A O 1
ATOM 1509 N N . LEU A 1 196 ? 20.668 1.718 -31.172 1.00 91.88 196 LEU A N 1
ATOM 1510 C CA . LEU A 1 196 ? 22.117 1.884 -30.995 1.00 91.88 196 LEU A CA 1
ATOM 1511 C C . LEU A 1 196 ? 22.859 0.543 -31.045 1.00 91.88 196 LEU A C 1
ATOM 1513 O O . LEU A 1 196 ? 23.860 0.410 -31.743 1.00 91.88 196 LEU A O 1
ATOM 1517 N N . VAL A 1 197 ? 22.349 -0.479 -30.351 1.00 92.50 197 VAL A N 1
ATOM 1518 C CA . VAL A 1 197 ? 22.939 -1.828 -30.386 1.00 92.50 197 VAL A CA 1
ATOM 1519 C C . VAL A 1 197 ? 22.859 -2.432 -31.791 1.00 92.50 197 VAL A C 1
ATOM 1521 O O . VAL A 1 197 ? 23.805 -3.086 -32.229 1.00 92.50 197 VAL A O 1
ATOM 1524 N N . ALA A 1 198 ? 21.747 -2.235 -32.503 1.00 91.56 198 ALA A N 1
ATOM 1525 C CA . ALA A 1 198 ? 21.597 -2.702 -33.879 1.00 91.56 198 ALA A CA 1
ATOM 1526 C C . ALA A 1 198 ? 22.559 -1.976 -34.836 1.00 91.56 198 ALA A C 1
ATOM 1528 O O . ALA A 1 198 ? 23.244 -2.633 -35.616 1.00 91.56 198 ALA A O 1
ATOM 1529 N N . ALA A 1 199 ? 22.675 -0.653 -34.712 1.00 93.31 199 ALA A N 1
ATOM 1530 C CA . ALA A 1 199 ? 23.590 0.172 -35.495 1.00 93.31 199 ALA A CA 1
ATOM 1531 C C . ALA A 1 199 ? 25.056 -0.209 -35.254 1.00 93.31 199 ALA A C 1
ATOM 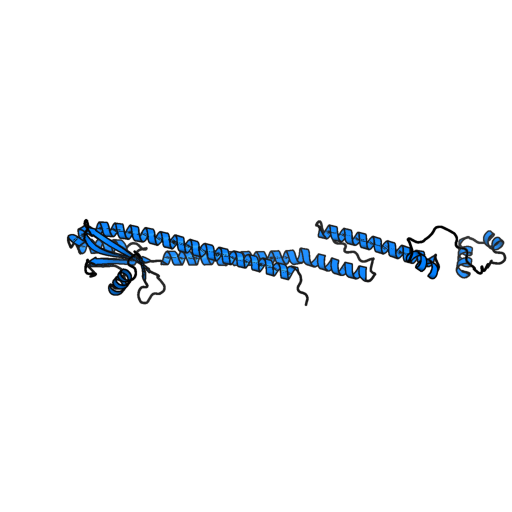1533 O O . ALA A 1 199 ? 25.819 -0.395 -36.197 1.00 93.31 199 ALA A O 1
ATOM 1534 N N . SER A 1 200 ? 25.444 -0.400 -33.991 1.00 94.56 200 SER A N 1
ATOM 1535 C CA . SER A 1 200 ? 26.795 -0.835 -33.623 1.00 94.56 200 SER A CA 1
ATOM 1536 C C . SER A 1 200 ? 27.141 -2.196 -34.236 1.00 94.56 200 SER A C 1
ATOM 1538 O O . SER A 1 200 ? 28.249 -2.378 -34.736 1.00 94.56 200 SER A O 1
ATOM 1540 N N . LYS A 1 201 ? 26.182 -3.132 -34.279 1.00 94.56 201 LYS A N 1
ATOM 1541 C CA . LYS A 1 201 ? 26.362 -4.415 -34.976 1.00 94.56 201 LYS A CA 1
ATOM 1542 C C . LYS A 1 201 ? 26.494 -4.258 -36.490 1.00 94.56 201 LYS A C 1
ATOM 1544 O O . LYS A 1 201 ? 27.284 -4.986 -37.077 1.00 94.56 201 LYS A O 1
ATOM 1549 N N . ALA A 1 202 ? 25.742 -3.345 -37.107 1.00 93.81 202 ALA A N 1
ATOM 1550 C CA . ALA A 1 202 ? 25.836 -3.072 -38.543 1.00 93.81 202 ALA A CA 1
ATOM 1551 C C . ALA A 1 202 ? 27.220 -2.513 -38.916 1.00 93.81 202 ALA A C 1
ATOM 1553 O O . ALA A 1 202 ? 27.878 -3.052 -39.803 1.00 93.81 202 ALA A O 1
ATOM 1554 N N . ILE A 1 203 ? 27.715 -1.530 -38.156 1.00 94.88 203 ILE A N 1
ATOM 1555 C CA . ILE A 1 203 ? 29.081 -1.001 -38.304 1.00 94.88 203 ILE A CA 1
ATOM 1556 C C . ILE A 1 203 ? 30.125 -2.101 -38.093 1.00 94.88 203 ILE A C 1
ATOM 1558 O O . ILE A 1 203 ? 31.048 -2.226 -38.890 1.00 94.88 203 ILE A O 1
ATOM 1562 N N . GLY A 1 204 ? 29.966 -2.936 -37.061 1.00 92.81 204 GLY A N 1
ATOM 1563 C CA . GLY A 1 204 ? 30.866 -4.067 -36.809 1.00 92.81 204 GLY A CA 1
ATOM 1564 C C . GLY A 1 204 ? 30.875 -5.122 -37.924 1.00 92.81 204 GLY A C 1
ATOM 1565 O O . GLY A 1 204 ? 31.835 -5.878 -38.031 1.00 92.81 204 GLY A O 1
ATOM 1566 N N . ALA A 1 205 ? 29.838 -5.163 -38.763 1.00 94.88 205 ALA A N 1
ATOM 1567 C CA . ALA A 1 205 ? 29.761 -6.007 -39.954 1.00 94.88 205 ALA A CA 1
ATOM 1568 C C . ALA A 1 205 ? 30.272 -5.309 -41.235 1.00 94.88 205 ALA A C 1
ATOM 1570 O O . ALA A 1 205 ? 30.182 -5.894 -42.312 1.00 94.88 205 ALA A O 1
ATOM 1571 N N . GLY A 1 206 ? 30.795 -4.080 -41.132 1.00 91.69 206 GLY A N 1
ATOM 1572 C CA . GLY A 1 206 ? 31.348 -3.303 -42.248 1.00 91.69 206 GLY A CA 1
ATOM 1573 C C . GLY A 1 206 ? 30.376 -2.318 -42.906 1.00 91.69 206 GLY A C 1
ATOM 1574 O O . GLY A 1 206 ? 30.768 -1.610 -43.833 1.00 91.69 206 GLY A O 1
ATOM 1575 N N . ASP A 1 207 ? 29.125 -2.211 -42.441 1.00 94.50 207 ASP A N 1
ATOM 1576 C CA . ASP A 1 207 ? 28.180 -1.208 -42.951 1.00 94.50 207 ASP A CA 1
ATOM 1577 C C . ASP A 1 207 ? 28.413 0.159 -42.288 1.00 94.50 207 ASP A C 1
ATOM 1579 O O . ASP A 1 207 ? 27.666 0.611 -41.415 1.00 94.50 207 ASP A O 1
ATOM 1583 N N . PHE A 1 208 ? 29.476 0.842 -42.715 1.00 93.38 208 PHE A N 1
ATOM 1584 C CA . PHE A 1 208 ? 29.820 2.181 -42.225 1.00 93.38 208 PHE A CA 1
ATOM 1585 C C . PHE A 1 208 ? 28.903 3.287 -42.765 1.00 93.38 208 PHE A C 1
ATOM 1587 O O . PHE A 1 208 ? 29.050 4.445 -42.371 1.00 93.38 208 PHE A O 1
ATOM 1594 N N . LYS A 1 209 ? 27.949 2.972 -43.652 1.00 91.56 209 LYS A N 1
ATOM 1595 C CA . LYS A 1 209 ? 26.966 3.939 -44.170 1.00 91.56 209 LYS A CA 1
ATOM 1596 C C . LYS A 1 209 ? 25.725 4.041 -43.287 1.00 91.56 209 LYS A C 1
ATOM 1598 O O . LYS A 1 209 ? 24.978 5.010 -43.420 1.00 91.56 209 LYS A O 1
ATOM 1603 N N . TYR A 1 210 ? 25.508 3.085 -42.384 1.00 91.38 210 TYR A N 1
ATOM 1604 C CA . TYR A 1 210 ? 24.389 3.121 -41.451 1.00 91.38 210 TYR A CA 1
ATOM 1605 C C . TYR A 1 210 ? 24.436 4.383 -40.571 1.00 91.38 210 TYR A C 1
ATOM 1607 O O . TYR A 1 210 ? 25.478 4.726 -40.010 1.00 91.38 210 TYR A O 1
ATOM 1615 N N . ARG A 1 211 ? 23.301 5.075 -40.430 1.00 89.00 211 ARG A N 1
ATOM 1616 C CA . ARG A 1 211 ? 23.142 6.262 -39.572 1.00 89.00 211 ARG A CA 1
ATOM 1617 C C . ARG A 1 211 ? 21.920 6.101 -38.684 1.00 89.00 211 ARG A C 1
ATOM 1619 O O . ARG A 1 211 ? 20.896 5.577 -39.127 1.00 89.00 211 ARG A O 1
ATOM 1626 N N . LEU A 1 212 ? 22.017 6.563 -37.442 1.00 89.50 212 LEU A N 1
ATOM 1627 C CA . LEU A 1 212 ? 20.904 6.517 -36.495 1.00 89.50 212 LEU A CA 1
ATOM 1628 C C . LEU A 1 212 ? 19.841 7.571 -36.810 1.00 89.50 212 LEU A C 1
ATOM 1630 O O . LEU A 1 212 ? 18.658 7.278 -36.645 1.00 89.50 212 LEU A O 1
ATOM 1634 N N . ASN A 1 213 ? 20.240 8.758 -37.294 1.00 81.81 213 ASN A N 1
ATOM 1635 C CA . ASN A 1 213 ? 19.330 9.864 -37.641 1.00 81.81 213 ASN A CA 1
ATOM 1636 C C . ASN A 1 213 ? 18.315 10.194 -36.523 1.00 81.81 213 ASN A C 1
ATOM 1638 O O . ASN A 1 213 ? 17.165 10.564 -36.783 1.00 81.81 213 ASN A O 1
ATOM 1642 N N . GLU A 1 214 ? 18.731 10.046 -35.266 1.00 82.94 214 GLU A N 1
ATOM 1643 C CA . GLU A 1 214 ? 17.866 10.217 -34.103 1.00 82.94 214 GLU A CA 1
ATOM 1644 C C . GLU A 1 214 ? 17.797 11.705 -33.720 1.00 82.94 214 GLU A C 1
ATOM 1646 O O . GLU A 1 214 ? 18.803 12.328 -33.390 1.00 82.94 214 GLU A O 1
ATOM 1651 N N . ARG A 1 215 ? 16.597 12.295 -33.756 1.00 80.75 215 ARG A N 1
ATOM 1652 C CA . ARG A 1 215 ? 16.369 13.703 -33.384 1.00 80.75 215 ARG A CA 1
ATOM 1653 C C . ARG A 1 215 ? 15.882 13.791 -31.940 1.00 80.75 215 ARG A C 1
ATOM 1655 O O . ARG A 1 215 ? 14.686 13.956 -31.694 1.00 80.75 215 ARG A O 1
ATOM 1662 N N . ARG A 1 216 ? 16.806 13.640 -30.991 1.00 88.12 216 ARG A N 1
ATOM 1663 C CA . ARG A 1 216 ? 16.553 13.802 -29.550 1.00 88.12 216 ARG A CA 1
ATOM 1664 C C . ARG A 1 216 ? 17.405 14.926 -28.976 1.00 88.12 216 ARG A C 1
ATOM 1666 O O . ARG A 1 216 ? 18.529 15.130 -29.413 1.00 88.12 216 ARG A O 1
ATOM 1673 N N . ASN A 1 217 ? 16.859 15.598 -27.967 1.00 90.44 217 ASN A N 1
ATOM 1674 C CA . ASN A 1 217 ? 17.520 16.674 -27.227 1.00 90.44 217 ASN A CA 1
ATOM 1675 C C . ASN A 1 217 ? 17.835 16.209 -25.795 1.00 90.44 217 ASN A C 1
ATOM 1677 O O . ASN A 1 217 ? 17.429 16.849 -24.828 1.00 90.44 217 ASN A O 1
ATOM 1681 N N . ASP A 1 218 ? 18.455 15.039 -25.672 1.00 92.06 218 ASP A N 1
ATOM 1682 C CA . ASP A 1 218 ? 18.884 14.436 -24.408 1.00 92.06 218 ASP A CA 1
ATOM 1683 C C . ASP A 1 218 ? 20.219 13.701 -24.597 1.00 92.06 218 ASP A C 1
ATOM 1685 O O . ASP A 1 218 ? 20.766 13.663 -25.703 1.00 92.06 218 ASP A O 1
ATOM 1689 N N . GLU A 1 219 ? 20.734 13.085 -23.534 1.00 91.75 219 GLU A N 1
ATOM 1690 C CA . GLU A 1 219 ? 22.028 12.394 -23.532 1.00 91.75 219 GLU A CA 1
ATOM 1691 C C . GLU A 1 219 ? 22.073 11.231 -24.541 1.00 91.75 219 GLU A C 1
ATOM 1693 O O . GLU A 1 219 ? 23.134 10.879 -25.055 1.00 91.75 219 GLU A O 1
ATOM 1698 N N . LEU A 1 220 ? 20.919 10.633 -24.870 1.00 91.94 220 LEU A N 1
ATOM 1699 C CA . LEU A 1 220 ? 20.831 9.610 -25.916 1.00 91.94 220 LEU A CA 1
ATOM 1700 C C . LEU A 1 220 ? 20.920 10.215 -27.321 1.00 91.94 220 LEU A C 1
ATOM 1702 O O . LEU A 1 220 ? 21.460 9.569 -28.218 1.00 91.94 220 LEU A O 1
ATOM 1706 N N . GLY A 1 221 ? 20.405 11.430 -27.516 1.00 92.44 221 GLY A N 1
ATOM 1707 C CA . GLY A 1 221 ? 20.603 12.207 -28.739 1.00 92.44 221 GLY A CA 1
ATOM 1708 C C . GLY A 1 221 ? 22.066 12.590 -28.951 1.00 92.44 221 GLY A C 1
ATOM 1709 O O . GLY A 1 221 ? 22.605 12.357 -30.031 1.00 92.44 221 GLY A O 1
ATOM 1710 N N . GLU A 1 222 ? 22.737 13.088 -27.909 1.00 94.00 222 GLU A N 1
ATOM 1711 C CA . GLU A 1 222 ? 24.178 13.384 -27.958 1.00 94.00 222 GLU A CA 1
ATOM 1712 C C . GLU A 1 222 ? 25.004 12.131 -28.277 1.00 94.00 222 GLU A C 1
ATOM 1714 O O . GLU A 1 222 ? 25.886 12.163 -29.137 1.00 94.00 222 GLU A O 1
ATOM 1719 N N . LEU A 1 223 ? 24.666 10.996 -27.655 1.00 93.50 223 LEU A N 1
ATOM 1720 C CA . LEU A 1 223 ? 25.311 9.718 -27.944 1.00 93.50 223 LEU A CA 1
ATOM 1721 C C . LEU A 1 223 ? 25.071 9.254 -29.389 1.00 93.50 223 LEU A C 1
ATOM 1723 O O . LEU A 1 223 ? 25.991 8.739 -30.022 1.00 93.50 223 LEU A O 1
ATOM 1727 N N . ALA A 1 224 ? 23.858 9.430 -29.922 1.00 94.25 224 ALA A N 1
ATOM 1728 C CA . ALA A 1 224 ? 23.551 9.094 -31.311 1.00 94.25 224 ALA A CA 1
ATOM 1729 C C . ALA A 1 224 ? 24.346 9.966 -32.297 1.00 94.25 224 ALA A C 1
ATOM 1731 O O . ALA A 1 224 ? 24.875 9.442 -33.276 1.00 94.25 224 ALA A O 1
ATOM 1732 N N . LEU A 1 225 ? 24.499 11.264 -32.009 1.00 93.88 225 LEU A N 1
ATOM 1733 C CA . LEU A 1 225 ? 25.329 12.174 -32.806 1.00 93.88 225 LEU A CA 1
ATOM 1734 C C . LEU A 1 225 ? 26.807 11.768 -32.782 1.00 93.88 225 LEU A C 1
ATOM 1736 O O . LEU A 1 225 ? 27.435 11.687 -33.837 1.00 93.88 225 LEU A O 1
ATOM 1740 N N . ALA A 1 226 ? 27.354 11.466 -31.602 1.00 94.06 226 ALA A N 1
ATOM 1741 C CA . ALA A 1 226 ? 28.729 10.986 -31.471 1.00 94.06 226 ALA A CA 1
ATOM 1742 C C . ALA A 1 226 ? 28.944 9.652 -32.212 1.00 94.06 226 ALA A C 1
ATOM 1744 O O . ALA A 1 226 ? 29.969 9.451 -32.867 1.00 94.06 226 ALA A O 1
ATOM 1745 N N . PHE A 1 227 ? 27.956 8.751 -32.162 1.00 95.00 227 PHE A N 1
ATOM 1746 C CA . PHE A 1 227 ? 27.979 7.498 -32.915 1.00 95.00 227 PHE A CA 1
ATOM 1747 C C . PHE A 1 227 ? 27.986 7.736 -34.432 1.00 95.00 227 PHE A C 1
ATOM 1749 O O . PHE A 1 227 ? 28.793 7.129 -35.136 1.00 95.00 227 PHE A O 1
ATOM 1756 N N . ASP A 1 228 ? 27.134 8.631 -34.940 1.00 94.44 228 ASP A N 1
ATOM 1757 C CA . ASP A 1 228 ? 27.079 8.960 -36.370 1.00 94.44 228 ASP A CA 1
ATOM 1758 C C . ASP A 1 228 ? 28.392 9.614 -36.854 1.00 94.44 228 ASP A C 1
ATOM 1760 O O . ASP A 1 228 ? 28.857 9.310 -37.955 1.00 94.44 228 ASP A O 1
ATOM 1764 N N . GLN A 1 229 ? 29.042 10.441 -36.024 1.00 94.62 229 GLN A N 1
ATOM 1765 C CA . GLN A 1 229 ? 30.373 11.000 -36.312 1.00 94.62 229 GLN A CA 1
ATOM 1766 C C . GLN A 1 229 ? 31.456 9.914 -36.392 1.00 94.62 229 GLN A C 1
ATOM 1768 O O . GLN A 1 229 ? 32.259 9.907 -37.326 1.00 94.62 229 GLN A O 1
ATOM 1773 N N . MET A 1 230 ? 31.460 8.960 -35.457 1.00 95.25 230 MET A N 1
ATOM 1774 C CA . MET A 1 230 ? 32.372 7.812 -35.501 1.00 95.25 230 MET A CA 1
ATOM 1775 C C . MET A 1 230 ? 32.141 6.964 -36.763 1.00 95.25 230 MET A C 1
ATOM 1777 O O . MET A 1 230 ? 33.098 6.590 -37.441 1.00 95.25 230 MET A O 1
ATOM 1781 N N . ALA A 1 231 ? 30.879 6.687 -37.104 1.00 95.44 231 ALA A N 1
ATOM 1782 C CA . ALA A 1 231 ? 30.511 5.946 -38.309 1.00 95.44 231 ALA A CA 1
ATOM 1783 C C . ALA A 1 231 ? 30.996 6.650 -39.585 1.00 95.44 231 ALA A C 1
ATOM 1785 O O . ALA A 1 231 ? 31.487 6.000 -40.509 1.00 95.44 231 ALA A O 1
ATOM 1786 N N . GLN A 1 232 ? 30.893 7.982 -39.621 1.00 95.38 232 GLN A N 1
ATOM 1787 C CA . GLN A 1 232 ? 31.413 8.803 -40.709 1.00 95.38 232 GLN A CA 1
ATOM 1788 C C . GLN A 1 232 ? 32.938 8.693 -40.830 1.00 95.38 232 GLN A C 1
ATOM 1790 O O . GLN A 1 232 ? 33.426 8.426 -41.926 1.00 95.38 232 GLN A O 1
ATOM 1795 N N . GLY A 1 233 ? 33.678 8.807 -39.724 1.00 95.06 233 GLY A N 1
ATOM 1796 C CA . GLY A 1 233 ? 35.138 8.659 -39.737 1.00 95.06 233 GLY A CA 1
ATOM 1797 C C . GLY A 1 233 ? 35.599 7.274 -40.209 1.00 95.06 233 GLY A C 1
ATOM 1798 O O . GLY A 1 233 ? 36.537 7.169 -40.998 1.00 95.06 233 GLY A O 1
ATOM 1799 N N . LEU A 1 234 ? 34.906 6.203 -39.798 1.00 94.94 234 LEU A N 1
ATOM 1800 C CA . LEU A 1 234 ? 35.177 4.844 -40.289 1.00 94.94 234 LEU A CA 1
ATOM 1801 C C . LEU A 1 234 ? 34.891 4.703 -41.789 1.00 94.94 234 LEU A C 1
ATOM 1803 O O . LEU A 1 234 ? 35.672 4.084 -42.509 1.00 94.94 234 LEU A O 1
ATOM 1807 N N . TYR A 1 235 ? 33.799 5.299 -42.270 1.00 94.75 235 TYR A N 1
ATOM 1808 C CA . TYR A 1 235 ? 33.454 5.287 -43.690 1.00 94.75 235 TYR A CA 1
ATOM 1809 C C . TYR A 1 235 ? 34.483 6.038 -44.548 1.00 94.75 235 TYR A C 1
ATOM 1811 O O . TYR A 1 235 ? 34.860 5.567 -45.620 1.00 94.75 235 TYR A O 1
ATOM 1819 N N . GLU A 1 236 ? 34.956 7.194 -44.083 1.00 93.25 236 GLU A N 1
ATOM 1820 C CA . GLU A 1 236 ? 36.014 7.960 -44.749 1.00 93.25 236 GLU A CA 1
ATOM 1821 C C . GLU A 1 236 ? 37.332 7.186 -44.776 1.00 93.25 236 GLU A C 1
ATOM 1823 O O . GLU A 1 236 ? 37.936 7.061 -45.841 1.00 93.25 236 GLU A O 1
ATOM 1828 N N . LYS A 1 237 ? 37.731 6.582 -43.649 1.00 90.12 237 LYS A N 1
ATOM 1829 C CA . LYS A 1 237 ? 38.924 5.729 -43.582 1.00 90.12 237 LYS A CA 1
ATOM 1830 C C . LYS A 1 237 ? 38.850 4.565 -44.575 1.00 90.12 237 LYS A C 1
ATOM 1832 O O . LYS A 1 237 ? 39.796 4.352 -45.326 1.00 90.12 237 LYS A O 1
ATOM 1837 N N . ALA A 1 238 ? 37.715 3.868 -44.633 1.00 89.00 238 ALA A N 1
ATOM 1838 C CA . ALA A 1 238 ? 37.519 2.752 -45.557 1.00 89.00 238 ALA A CA 1
ATOM 1839 C C . ALA A 1 238 ? 37.589 3.182 -47.036 1.00 89.00 238 ALA A C 1
ATOM 1841 O O . ALA A 1 238 ? 38.113 2.448 -47.870 1.00 89.00 238 ALA A O 1
ATOM 1842 N N . GLN A 1 239 ? 37.098 4.381 -47.378 1.00 88.94 239 GLN A N 1
ATOM 1843 C CA . GLN A 1 239 ? 37.237 4.926 -48.736 1.00 88.94 239 GLN A CA 1
ATOM 1844 C C . GLN A 1 239 ? 38.688 5.271 -49.080 1.00 88.94 239 GLN A C 1
ATOM 1846 O O . GLN A 1 239 ? 39.118 5.021 -50.204 1.00 88.94 239 GLN A O 1
ATOM 1851 N N . VAL A 1 240 ? 39.444 5.836 -48.134 1.00 87.56 240 VAL A N 1
ATOM 1852 C CA . VAL A 1 240 ? 40.873 6.114 -48.336 1.00 87.56 240 VAL A CA 1
ATOM 1853 C C . VAL A 1 240 ? 41.642 4.814 -48.571 1.00 87.56 240 VAL A C 1
ATOM 1855 O O . VAL A 1 240 ? 42.447 4.760 -49.497 1.00 87.56 240 VAL A O 1
ATOM 1858 N N . GLU A 1 241 ? 41.361 3.762 -47.798 1.00 83.12 241 GLU A N 1
ATOM 1859 C CA . GLU A 1 241 ? 41.957 2.432 -47.989 1.00 83.12 241 GLU A CA 1
ATOM 1860 C C . GLU A 1 241 ? 41.614 1.833 -49.368 1.00 83.12 241 GLU A C 1
ATOM 1862 O O . GLU A 1 241 ? 42.520 1.387 -50.076 1.00 83.12 241 GLU A O 1
ATOM 1867 N N . ASP A 1 242 ? 40.345 1.889 -49.802 1.00 84.19 242 ASP A N 1
ATOM 1868 C CA . ASP A 1 242 ? 39.920 1.422 -51.137 1.00 84.19 242 ASP A CA 1
ATOM 1869 C C . ASP A 1 242 ? 40.630 2.185 -52.263 1.00 84.19 242 ASP A C 1
ATOM 1871 O O . ASP A 1 242 ? 41.176 1.571 -53.180 1.00 84.19 242 ASP A O 1
ATOM 1875 N N . VAL A 1 243 ? 40.689 3.517 -52.185 1.00 84.62 243 VAL A N 1
ATOM 1876 C CA . VAL A 1 243 ? 41.374 4.341 -53.190 1.00 84.62 243 VAL A CA 1
ATOM 1877 C C . VAL A 1 243 ? 42.872 4.046 -53.202 1.00 84.62 243 VAL A C 1
ATOM 1879 O O . VAL A 1 243 ? 43.435 3.811 -54.269 1.00 84.62 243 VAL A O 1
ATOM 1882 N N . PHE A 1 244 ? 43.523 4.002 -52.038 1.00 78.12 244 PHE A N 1
ATOM 1883 C CA . PHE A 1 244 ? 44.956 3.723 -51.931 1.00 78.12 244 PHE A CA 1
ATOM 1884 C C . PHE A 1 244 ? 45.323 2.354 -52.525 1.00 78.12 244 PHE A C 1
ATOM 1886 O O . PHE A 1 244 ? 46.313 2.250 -53.252 1.00 78.12 244 PHE A O 1
ATOM 1893 N N . SER A 1 245 ? 44.476 1.337 -52.320 1.00 76.94 245 SER A N 1
ATOM 1894 C CA . SER A 1 245 ? 44.655 -0.005 -52.898 1.00 76.94 245 SER A CA 1
ATOM 1895 C C . SER A 1 245 ? 44.637 -0.043 -54.435 1.00 76.94 245 SER A C 1
ATOM 1897 O O . SER A 1 245 ? 45.148 -0.991 -55.027 1.00 76.94 245 SER A O 1
ATOM 1899 N N . ARG A 1 246 ? 44.080 0.985 -55.098 1.00 76.50 246 ARG A N 1
ATOM 1900 C CA . ARG A 1 246 ? 44.065 1.104 -56.569 1.00 76.50 246 ARG A CA 1
ATOM 1901 C C . ARG A 1 246 ? 45.325 1.754 -57.136 1.00 76.50 246 ARG A C 1
ATOM 1903 O O . ARG A 1 246 ? 45.638 1.527 -58.298 1.00 76.50 246 ARG A O 1
ATOM 1910 N N . TYR A 1 247 ? 46.033 2.564 -56.345 1.00 72.50 247 TYR A N 1
ATOM 1911 C CA . TYR A 1 247 ? 47.230 3.299 -56.785 1.00 72.50 247 TYR A CA 1
ATOM 1912 C C . TYR A 1 247 ? 48.544 2.634 -56.368 1.00 72.50 247 TYR A C 1
ATOM 1914 O O . TYR A 1 247 ? 49.600 2.943 -56.918 1.00 72.50 247 TYR A O 1
ATOM 1922 N N . VAL A 1 248 ? 48.491 1.722 -55.399 1.00 72.81 248 VAL A N 1
ATOM 1923 C CA . VAL A 1 248 ? 49.647 0.996 -54.874 1.00 72.81 248 VAL A CA 1
ATOM 1924 C C . VAL A 1 248 ? 49.383 -0.495 -55.039 1.00 72.81 248 VAL A C 1
ATOM 1926 O O . VAL A 1 248 ? 48.285 -0.962 -54.752 1.00 72.81 248 VAL A O 1
ATOM 1929 N N . SER A 1 249 ? 50.373 -1.263 -55.507 1.00 69.81 249 SER A N 1
ATOM 1930 C CA . SER A 1 249 ? 50.202 -2.713 -55.655 1.00 69.81 249 SER A CA 1
ATOM 1931 C C . SER A 1 249 ? 49.804 -3.344 -54.317 1.00 69.81 249 SER A C 1
ATOM 1933 O O . SER A 1 249 ? 50.305 -2.938 -53.265 1.00 69.81 249 SER A O 1
ATOM 1935 N N . SER A 1 250 ? 48.918 -4.345 -54.342 1.00 66.44 250 SER A N 1
ATOM 1936 C CA . SER A 1 250 ? 48.316 -4.924 -53.130 1.00 66.44 250 SER A CA 1
ATOM 1937 C C . SER A 1 250 ? 49.364 -5.334 -52.084 1.00 66.44 250 SER A C 1
ATOM 1939 O O . SER A 1 250 ? 49.206 -5.037 -50.906 1.00 66.44 250 SER A O 1
ATOM 1941 N N . ASN A 1 251 ? 50.500 -5.881 -52.536 1.00 65.50 251 ASN A N 1
ATOM 1942 C CA . ASN A 1 251 ? 51.624 -6.288 -51.682 1.00 65.50 251 ASN A CA 1
ATOM 1943 C C . ASN A 1 251 ? 52.367 -5.123 -51.000 1.00 65.50 251 ASN A C 1
ATOM 1945 O O . ASN A 1 251 ? 53.026 -5.330 -49.982 1.00 65.50 251 ASN A O 1
ATOM 1949 N N . VAL A 1 252 ? 52.348 -3.920 -51.582 1.00 68.38 252 VAL A N 1
ATOM 1950 C CA . VAL A 1 252 ? 52.978 -2.721 -51.002 1.00 68.38 252 VAL A CA 1
ATOM 1951 C C . VAL A 1 252 ? 51.991 -2.000 -50.084 1.00 68.38 252 VAL A C 1
ATOM 1953 O O . VAL A 1 252 ? 52.392 -1.554 -49.012 1.00 68.38 252 VAL A O 1
ATOM 1956 N N . ALA A 1 253 ? 50.707 -1.950 -50.449 1.00 69.94 253 ALA A N 1
ATOM 1957 C CA . ALA A 1 253 ? 49.666 -1.362 -49.610 1.00 69.94 253 ALA A CA 1
ATOM 1958 C C . ALA A 1 253 ? 49.504 -2.118 -48.280 1.00 69.94 253 ALA A C 1
ATOM 1960 O O . ALA A 1 253 ? 49.504 -1.492 -47.223 1.00 69.94 253 ALA A O 1
ATOM 1961 N N . GLU A 1 254 ? 49.457 -3.454 -48.321 1.00 67.81 254 GLU A N 1
ATOM 1962 C CA . GLU A 1 254 ? 49.354 -4.311 -47.131 1.00 67.81 254 GLU A CA 1
ATOM 1963 C C . GLU A 1 254 ? 50.551 -4.110 -46.185 1.00 67.81 254 GLU A C 1
ATOM 1965 O O . GLU A 1 254 ? 50.369 -3.837 -45.002 1.00 67.81 254 GLU A O 1
ATOM 1970 N N . LYS A 1 255 ? 51.781 -4.090 -46.723 1.00 67.75 255 LYS A N 1
ATOM 1971 C CA . LYS A 1 255 ? 53.004 -3.860 -45.931 1.00 67.75 255 LYS A CA 1
ATOM 1972 C C . LYS A 1 255 ? 53.069 -2.487 -45.262 1.00 67.75 255 LYS A C 1
ATOM 1974 O O . LYS A 1 255 ? 53.628 -2.383 -44.172 1.00 67.75 255 LYS A O 1
ATOM 1979 N N . ILE A 1 256 ? 52.552 -1.445 -45.916 1.00 69.31 256 ILE A N 1
ATOM 1980 C CA . ILE A 1 256 ? 52.522 -0.082 -45.364 1.00 69.31 256 ILE A CA 1
ATOM 1981 C C . ILE A 1 256 ? 51.428 0.038 -44.296 1.00 69.31 256 ILE A C 1
ATOM 1983 O O . ILE A 1 256 ? 51.662 0.656 -43.262 1.00 69.31 256 ILE A O 1
ATOM 1987 N N . LEU A 1 257 ? 50.256 -0.570 -44.516 1.00 69.00 257 LEU A N 1
ATOM 1988 C CA . LEU A 1 257 ? 49.147 -0.553 -43.556 1.00 69.00 257 LEU A CA 1
ATOM 1989 C C . LEU A 1 257 ? 49.439 -1.388 -42.297 1.00 69.00 257 LEU A C 1
ATOM 19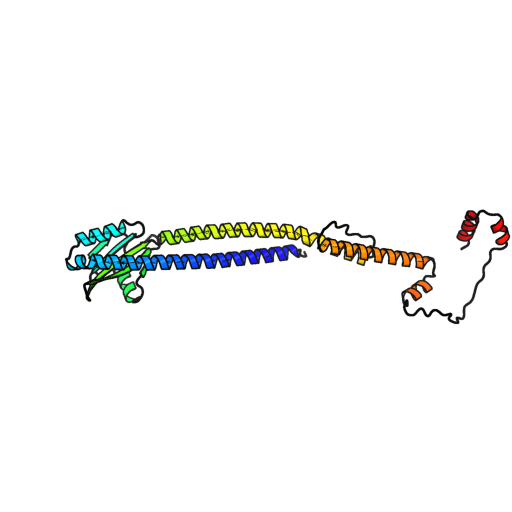91 O O . LEU A 1 257 ? 48.992 -1.012 -41.216 1.00 69.00 257 LEU A O 1
ATOM 1995 N N . GLU A 1 258 ? 50.200 -2.482 -42.406 1.00 70.38 258 GLU A N 1
ATOM 1996 C CA . GLU A 1 258 ? 50.599 -3.307 -41.254 1.00 70.38 258 GLU A CA 1
ATOM 1997 C C . GLU A 1 258 ? 51.670 -2.649 -40.367 1.00 70.38 258 GLU A C 1
ATOM 1999 O O . GLU A 1 258 ? 51.697 -2.904 -39.166 1.00 70.38 258 GLU A O 1
ATOM 2004 N N . ASN A 1 259 ? 52.536 -1.796 -40.930 1.00 66.75 259 ASN A N 1
ATOM 2005 C CA . ASN A 1 259 ? 53.677 -1.198 -40.223 1.00 66.75 259 ASN A CA 1
ATOM 2006 C C . ASN A 1 259 ? 53.755 0.325 -40.421 1.00 66.75 259 ASN A C 1
ATOM 2008 O O . ASN A 1 259 ? 54.786 0.855 -40.834 1.00 66.75 259 ASN A O 1
ATOM 2012 N N . LEU A 1 260 ? 52.669 1.040 -40.109 1.00 63.47 260 LEU A N 1
ATOM 2013 C CA . LEU A 1 260 ? 52.596 2.508 -40.211 1.00 63.47 260 LEU A CA 1
ATOM 2014 C C . LEU A 1 260 ? 53.678 3.239 -39.393 1.00 63.47 260 LEU A C 1
ATOM 2016 O O . LEU A 1 260 ? 54.142 4.293 -39.821 1.00 63.47 260 LEU A O 1
ATOM 2020 N N . ASP A 1 261 ? 54.102 2.673 -38.259 1.00 64.50 261 ASP A N 1
ATOM 2021 C CA . ASP A 1 261 ? 55.108 3.268 -37.365 1.00 64.50 261 ASP A CA 1
ATOM 2022 C C . ASP A 1 261 ? 56.564 2.955 -37.771 1.00 64.50 261 ASP A C 1
ATOM 2024 O O . ASP A 1 261 ? 57.486 3.586 -37.258 1.00 64.50 261 ASP A O 1
ATOM 2028 N N . ASP A 1 262 ? 56.780 2.013 -38.700 1.00 60.16 262 ASP A N 1
ATOM 2029 C CA . ASP A 1 262 ? 58.109 1.514 -39.111 1.00 60.16 262 ASP A CA 1
ATOM 2030 C C . ASP A 1 262 ? 58.450 1.883 -40.570 1.00 60.16 262 ASP A C 1
ATOM 2032 O O . ASP A 1 262 ? 59.361 1.331 -41.201 1.00 60.16 262 ASP A O 1
ATOM 2036 N N . VAL A 1 263 ? 57.708 2.840 -41.141 1.00 59.78 263 VAL A N 1
ATOM 2037 C CA . VAL A 1 263 ? 58.049 3.451 -42.430 1.00 59.78 263 VAL A CA 1
ATOM 2038 C C . VAL A 1 263 ? 59.235 4.391 -42.216 1.00 59.78 263 VAL A C 1
ATOM 2040 O O . VAL A 1 263 ? 59.093 5.609 -42.116 1.00 59.78 263 VAL A O 1
ATOM 2043 N N . GLU A 1 264 ? 60.439 3.826 -42.144 1.00 58.28 264 GLU A N 1
ATOM 2044 C CA . GLU A 1 264 ? 61.663 4.615 -42.228 1.00 58.28 264 GLU A CA 1
ATOM 2045 C C . GLU A 1 264 ? 61.689 5.344 -43.579 1.00 58.28 264 GLU A C 1
ATOM 2047 O O . GLU A 1 264 ? 61.769 4.730 -44.647 1.00 58.28 264 GLU A O 1
ATOM 2052 N N . LEU A 1 265 ? 61.617 6.677 -43.537 1.00 53.34 265 LEU A N 1
ATOM 2053 C CA . LEU A 1 265 ? 61.792 7.536 -44.705 1.00 53.34 265 LEU A CA 1
ATOM 2054 C C . LEU A 1 265 ? 63.254 7.436 -45.179 1.00 53.34 265 LEU A C 1
ATOM 2056 O O . LEU A 1 265 ? 64.122 8.189 -44.744 1.00 53.34 265 LEU A O 1
ATOM 2060 N N . GLY A 1 266 ? 63.527 6.475 -46.063 1.00 65.25 266 GLY A N 1
ATOM 2061 C CA . GLY A 1 266 ? 64.840 6.208 -46.647 1.00 65.25 266 GLY A CA 1
ATOM 2062 C C . GLY A 1 266 ? 64.772 5.182 -47.784 1.00 65.25 266 GLY A C 1
ATOM 2063 O O . GLY A 1 266 ? 63.792 4.458 -47.942 1.00 65.25 266 GLY A O 1
ATOM 2064 N N . GLY A 1 267 ? 65.811 5.117 -48.616 1.00 64.19 267 GLY A N 1
ATOM 2065 C CA . GLY A 1 267 ? 65.916 4.112 -49.678 1.00 64.19 267 GLY A CA 1
ATOM 2066 C C . GLY A 1 267 ? 66.582 2.831 -49.174 1.00 64.19 267 GLY A C 1
ATOM 2067 O O . GLY A 1 267 ? 67.692 2.887 -48.648 1.00 64.19 267 GLY A O 1
ATOM 2068 N N . LYS A 1 268 ? 65.955 1.666 -49.374 1.00 67.25 268 LYS A N 1
ATOM 2069 C CA . LYS A 1 268 ? 66.603 0.359 -49.154 1.00 67.25 268 LYS A CA 1
ATOM 2070 C C . LYS A 1 268 ? 67.297 -0.094 -50.439 1.00 67.25 268 LYS A C 1
ATOM 2072 O O . LYS A 1 268 ? 66.701 -0.057 -51.512 1.00 67.25 268 LYS A O 1
ATOM 2077 N N . HIS A 1 269 ? 68.550 -0.541 -50.340 1.00 73.31 269 HIS A N 1
ATOM 2078 C CA . HIS A 1 269 ? 69.197 -1.249 -51.446 1.00 73.31 269 HIS A CA 1
ATOM 2079 C C . HIS A 1 269 ? 68.516 -2.603 -51.632 1.00 73.31 269 HIS A C 1
ATOM 2081 O O . HIS A 1 269 ? 68.517 -3.439 -50.729 1.00 73.31 269 HIS A O 1
ATOM 2087 N N . VAL A 1 270 ? 67.927 -2.807 -52.806 1.00 77.69 270 VAL A N 1
ATOM 2088 C CA . VAL A 1 270 ? 67.255 -4.050 -53.179 1.00 77.69 270 VAL A CA 1
ATOM 2089 C C . VAL A 1 270 ? 67.809 -4.540 -54.512 1.00 77.69 270 VAL A C 1
ATOM 2091 O O . VAL A 1 270 ? 68.008 -3.751 -55.434 1.00 77.69 270 VAL A O 1
ATOM 2094 N N . ASN A 1 271 ? 68.049 -5.847 -54.628 1.00 86.62 271 ASN A N 1
ATOM 2095 C CA . ASN A 1 271 ? 68.302 -6.467 -55.926 1.00 86.62 271 ASN A CA 1
ATOM 2096 C C . ASN A 1 271 ? 66.961 -6.596 -56.651 1.00 86.62 271 ASN A C 1
ATOM 2098 O O . ASN A 1 271 ? 66.160 -7.472 -56.328 1.00 86.62 271 ASN A O 1
ATOM 2102 N N . ALA A 1 272 ? 66.714 -5.702 -57.603 1.00 83.81 272 ALA A N 1
ATOM 2103 C CA . ALA A 1 272 ? 65.499 -5.675 -58.404 1.00 83.81 272 ALA A CA 1
ATOM 2104 C C . ALA A 1 272 ? 65.840 -5.724 -59.898 1.00 83.81 272 ALA A C 1
ATOM 2106 O O . ALA A 1 272 ? 66.872 -5.217 -60.331 1.00 83.81 272 ALA A O 1
ATOM 2107 N N . SER A 1 273 ? 64.958 -6.335 -60.687 1.00 88.31 273 SER A N 1
ATOM 2108 C CA . SER A 1 273 ? 64.989 -6.239 -62.149 1.00 88.31 273 SER A CA 1
ATOM 2109 C C . SER A 1 273 ? 64.025 -5.141 -62.580 1.00 88.31 273 SER A C 1
ATOM 2111 O O . SER A 1 273 ? 62.879 -5.131 -62.136 1.00 88.31 273 SER A O 1
ATOM 2113 N N . VAL A 1 274 ? 64.479 -4.219 -63.426 1.00 82.56 274 VAL A N 1
ATOM 2114 C CA . VAL A 1 274 ? 63.655 -3.117 -63.938 1.00 82.56 274 VAL A CA 1
ATOM 2115 C C . VAL A 1 274 ? 63.296 -3.410 -65.390 1.00 82.56 274 VAL A C 1
ATOM 2117 O O . VAL A 1 274 ? 64.183 -3.648 -66.207 1.00 82.56 274 VAL A O 1
ATOM 2120 N N . LEU A 1 275 ? 62.001 -3.394 -65.706 1.00 87.31 275 LEU A N 1
ATOM 2121 C CA . LEU A 1 275 ? 61.495 -3.480 -67.072 1.00 87.31 275 LEU A CA 1
ATOM 2122 C C . LEU A 1 275 ? 61.088 -2.079 -67.533 1.00 87.31 275 LEU A C 1
ATOM 2124 O O . LEU A 1 275 ? 60.300 -1.418 -66.862 1.00 87.31 275 LEU A O 1
ATOM 2128 N N . PHE A 1 276 ? 61.596 -1.655 -68.688 1.00 82.75 276 PHE A N 1
ATOM 2129 C CA . PHE A 1 276 ? 61.128 -0.455 -69.375 1.00 82.75 276 PHE A CA 1
ATOM 2130 C C . PHE A 1 276 ? 60.338 -0.868 -70.614 1.00 82.75 276 PHE A C 1
ATOM 2132 O O . PHE A 1 276 ? 60.817 -1.665 -71.420 1.00 82.75 276 PHE A O 1
ATOM 2139 N N . ALA A 1 277 ? 59.138 -0.313 -70.757 1.00 83.06 277 ALA A N 1
ATOM 2140 C CA . ALA A 1 277 ? 58.319 -0.419 -71.953 1.00 83.06 277 ALA A CA 1
ATOM 2141 C C . ALA A 1 277 ? 57.975 0.999 -72.412 1.00 83.06 277 ALA A C 1
ATOM 2143 O O . ALA A 1 277 ? 57.575 1.827 -71.596 1.00 83.06 277 ALA A O 1
ATOM 2144 N N . ASP A 1 278 ? 58.156 1.270 -73.701 1.00 84.56 278 ASP A N 1
ATOM 2145 C CA . ASP A 1 278 ? 57.841 2.556 -74.320 1.00 84.56 278 ASP A CA 1
ATOM 2146 C C . ASP A 1 278 ? 56.969 2.324 -75.558 1.00 84.56 278 ASP A C 1
ATOM 2148 O O . ASP A 1 278 ? 57.065 1.281 -76.215 1.00 84.56 278 ASP A O 1
ATOM 2152 N N . ILE A 1 279 ? 56.112 3.293 -75.871 1.00 85.38 279 ILE A N 1
ATOM 2153 C CA . ILE A 1 279 ? 55.263 3.261 -77.059 1.00 85.38 279 ILE A CA 1
ATOM 2154 C C . ILE A 1 279 ? 56.042 3.921 -78.198 1.00 85.38 279 ILE A C 1
ATOM 2156 O O . ILE A 1 279 ? 56.361 5.110 -78.172 1.00 85.38 279 ILE A O 1
ATOM 2160 N N . VAL A 1 280 ? 56.340 3.147 -79.240 1.00 85.00 280 VAL A N 1
ATOM 2161 C CA . VAL A 1 280 ? 57.120 3.630 -80.385 1.00 85.00 280 VAL A CA 1
ATOM 2162 C C . VAL A 1 280 ? 56.434 4.840 -81.029 1.00 85.00 280 VAL A C 1
ATOM 2164 O O . VAL A 1 280 ? 55.299 4.756 -81.492 1.00 85.00 280 VAL A O 1
ATOM 2167 N N . GLY A 1 281 ? 57.144 5.969 -81.091 1.00 85.56 281 GLY A N 1
ATOM 2168 C CA . GLY A 1 281 ? 56.648 7.197 -81.721 1.00 85.56 281 GLY A CA 1
ATOM 2169 C C . GLY A 1 281 ? 55.633 7.988 -80.887 1.00 85.56 281 GLY A C 1
ATOM 2170 O O . GLY A 1 281 ? 54.980 8.878 -81.437 1.00 85.56 281 GLY A O 1
ATOM 2171 N N . PHE A 1 282 ? 55.513 7.706 -79.583 1.00 87.56 282 PHE A N 1
ATOM 2172 C CA . PHE A 1 282 ? 54.544 8.348 -78.688 1.00 87.56 282 PHE A CA 1
ATOM 2173 C C . PHE A 1 282 ? 54.567 9.880 -78.753 1.00 87.56 28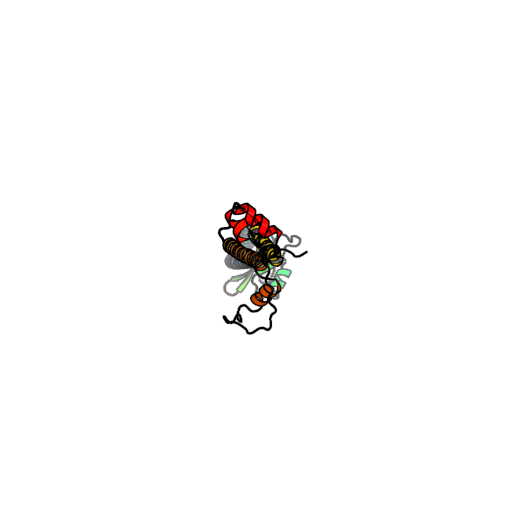2 PHE A C 1
ATOM 2175 O O . PHE A 1 282 ? 53.511 10.497 -78.879 1.00 87.56 282 PHE A O 1
ATOM 2182 N N . THR A 1 283 ? 55.751 10.503 -78.764 1.00 84.69 283 THR A N 1
ATOM 2183 C CA . THR A 1 283 ? 55.894 11.967 -78.840 1.00 84.69 283 THR A CA 1
ATOM 2184 C C . THR A 1 283 ? 55.142 12.549 -80.038 1.00 84.69 283 THR A C 1
ATOM 2186 O O . THR A 1 283 ? 54.310 13.439 -79.878 1.00 84.69 283 THR A O 1
ATOM 2189 N N . SER A 1 284 ? 55.337 11.982 -81.231 1.00 85.88 284 SER A N 1
ATOM 2190 C CA . SER A 1 284 ? 54.680 12.461 -82.452 1.00 85.88 284 SER A CA 1
ATOM 2191 C C . SER A 1 284 ? 53.169 12.218 -82.469 1.00 85.88 284 SER A C 1
ATOM 2193 O O . SER A 1 284 ? 52.442 12.957 -83.133 1.00 85.88 284 SER A O 1
ATOM 2195 N N . ILE A 1 285 ? 52.695 11.178 -81.776 1.00 84.38 285 ILE A N 1
ATOM 2196 C CA . ILE A 1 285 ? 51.264 10.891 -81.608 1.00 84.38 285 ILE A CA 1
ATOM 2197 C C . ILE A 1 285 ? 50.647 11.910 -80.640 1.00 84.38 285 ILE A C 1
ATOM 2199 O O . ILE A 1 285 ? 49.582 12.463 -80.921 1.00 84.38 285 ILE A O 1
ATOM 2203 N N . SER A 1 286 ? 51.351 12.216 -79.545 1.00 88.50 286 SER A N 1
ATOM 2204 C CA . SER A 1 286 ? 50.872 13.121 -78.499 1.00 88.50 286 SER A CA 1
ATOM 2205 C C . SER A 1 286 ? 50.732 14.579 -78.944 1.00 88.50 286 SER A C 1
ATOM 2207 O O . SER A 1 286 ? 49.860 15.293 -78.463 1.00 88.50 286 SER A O 1
ATOM 2209 N N . GLU A 1 287 ? 51.543 15.010 -79.910 1.00 89.62 287 GLU A N 1
ATOM 2210 C CA . GLU A 1 287 ? 51.487 16.365 -80.476 1.00 89.62 287 GLU A CA 1
ATOM 2211 C C . GLU A 1 287 ? 50.313 16.570 -81.446 1.00 89.62 287 GLU A C 1
ATOM 2213 O O . GLU A 1 287 ? 49.983 17.707 -81.788 1.00 89.62 287 GLU A O 1
ATOM 2218 N N . LYS A 1 288 ? 49.693 15.482 -81.923 1.00 87.62 288 LYS A N 1
ATOM 2219 C CA . LYS A 1 288 ? 48.652 15.521 -82.965 1.00 87.62 288 LYS A CA 1
ATOM 2220 C C . LYS A 1 288 ? 47.261 15.176 -82.453 1.00 87.62 288 LYS A C 1
ATOM 2222 O O . LYS A 1 288 ? 46.283 15.620 -83.053 1.00 87.62 288 LYS A O 1
ATOM 2227 N N . LEU A 1 289 ? 47.164 14.363 -81.405 1.00 87.25 289 LEU A N 1
ATOM 2228 C CA . LEU A 1 289 ? 45.885 13.912 -80.868 1.00 87.25 289 LEU A CA 1
ATOM 2229 C C . LEU A 1 289 ? 45.372 14.830 -79.749 1.00 87.25 289 LEU A C 1
ATOM 2231 O O . LEU A 1 289 ? 46.159 15.352 -78.957 1.00 87.25 289 LEU A O 1
ATOM 2235 N N . PRO A 1 290 ? 44.045 14.996 -79.630 1.00 90.12 290 PRO A N 1
ATOM 2236 C CA . PRO A 1 290 ? 43.437 15.597 -78.455 1.00 90.12 290 PRO A CA 1
ATOM 2237 C C . PRO A 1 290 ? 43.794 14.823 -77.172 1.00 90.12 290 PRO A C 1
ATOM 2239 O O . PRO A 1 290 ? 43.861 13.590 -77.193 1.00 90.12 290 PRO A O 1
ATOM 2242 N N . PRO A 1 291 ? 43.935 15.506 -76.021 1.00 87.56 291 PRO A N 1
ATOM 2243 C CA . PRO A 1 291 ? 44.299 14.866 -74.753 1.00 87.56 291 PRO A CA 1
ATOM 2244 C C . PRO A 1 291 ? 43.408 13.683 -74.332 1.00 87.56 291 PRO A C 1
ATOM 2246 O O . PRO A 1 291 ? 43.897 12.738 -73.721 1.00 87.56 291 PRO A O 1
ATOM 2249 N N . GLN A 1 292 ? 42.112 13.708 -74.661 1.00 88.12 292 GLN A N 1
ATOM 2250 C CA . GLN A 1 292 ? 41.164 12.633 -74.328 1.00 88.12 292 GLN A CA 1
ATOM 2251 C C . GLN A 1 292 ? 41.413 11.343 -75.126 1.00 88.12 292 GLN A C 1
ATOM 2253 O O . GLN A 1 292 ? 41.283 10.248 -74.574 1.00 88.12 292 GLN A O 1
ATOM 2258 N N . ASP A 1 293 ? 41.825 11.462 -76.389 1.00 86.69 293 ASP A N 1
ATOM 2259 C CA . ASP A 1 293 ? 42.113 10.311 -77.250 1.00 86.69 293 ASP A CA 1
ATOM 2260 C C . ASP A 1 293 ? 43.445 9.658 -76.857 1.00 86.69 293 ASP A C 1
ATOM 2262 O O . ASP A 1 293 ? 43.550 8.433 -76.810 1.00 86.69 293 ASP A O 1
ATOM 2266 N N . ILE A 1 294 ? 44.440 10.467 -76.469 1.00 86.25 294 ILE A N 1
ATOM 2267 C CA . ILE A 1 294 ? 45.707 9.971 -75.903 1.00 86.25 294 ILE A CA 1
ATOM 2268 C C . ILE A 1 294 ? 45.456 9.248 -74.579 1.00 86.25 294 ILE A C 1
ATOM 2270 O O . ILE A 1 294 ? 45.991 8.164 -74.365 1.00 86.25 294 ILE A O 1
ATOM 2274 N N . ALA A 1 295 ? 44.634 9.819 -73.693 1.00 84.81 295 ALA A N 1
ATOM 2275 C CA . ALA A 1 295 ? 44.294 9.180 -72.424 1.00 84.81 295 ALA A CA 1
ATOM 2276 C C . ALA A 1 295 ? 43.589 7.830 -72.634 1.00 84.81 295 ALA A C 1
ATOM 2278 O O . ALA A 1 295 ? 43.865 6.874 -71.916 1.00 84.81 295 ALA A O 1
ATOM 2279 N N . SER A 1 296 ? 42.722 7.735 -73.645 1.00 86.12 296 SER A N 1
ATOM 2280 C CA . SER A 1 296 ? 42.050 6.480 -74.001 1.00 86.12 296 SER A CA 1
ATOM 2281 C C . SER A 1 296 ? 43.039 5.434 -74.529 1.00 86.12 296 SER A C 1
ATOM 2283 O O . SER A 1 296 ? 43.004 4.297 -74.070 1.00 86.12 296 SER A O 1
ATOM 2285 N N . LEU A 1 297 ? 43.971 5.829 -75.409 1.00 84.88 297 LEU A N 1
ATOM 2286 C CA . LEU A 1 297 ? 45.050 4.960 -75.903 1.00 84.88 297 LEU A CA 1
ATOM 2287 C C . LEU A 1 297 ? 45.931 4.428 -74.760 1.00 84.88 297 LEU A C 1
ATOM 2289 O O . LEU A 1 297 ? 46.297 3.256 -74.752 1.00 84.88 297 LEU A O 1
ATOM 2293 N N . LEU A 1 298 ? 46.269 5.283 -73.790 1.00 84.88 298 LEU A N 1
ATOM 2294 C CA . LEU A 1 298 ? 47.077 4.892 -72.633 1.00 84.88 298 LEU A CA 1
ATOM 2295 C C . LEU A 1 298 ? 46.332 3.919 -71.710 1.00 84.88 298 LEU A C 1
ATOM 2297 O O . LEU A 1 298 ? 46.933 2.944 -71.278 1.00 84.88 298 LEU A O 1
ATOM 2301 N N . ASN A 1 299 ? 45.040 4.147 -71.453 1.00 81.81 299 ASN A N 1
ATOM 2302 C CA . ASN A 1 299 ? 44.211 3.250 -70.637 1.00 81.81 299 ASN A CA 1
ATOM 2303 C C . ASN A 1 299 ? 43.934 1.892 -71.307 1.00 81.81 299 ASN A C 1
ATOM 2305 O O . ASN A 1 299 ? 43.557 0.947 -70.627 1.00 81.81 299 ASN A O 1
ATOM 2309 N N . GLU A 1 300 ? 44.039 1.792 -72.636 1.00 83.19 300 GLU A N 1
ATOM 2310 C CA . GLU A 1 300 ? 43.942 0.505 -73.342 1.00 83.19 300 GLU A CA 1
ATOM 2311 C C . GLU A 1 300 ? 45.263 -0.279 -73.274 1.00 83.19 300 GLU A C 1
ATOM 2313 O O . GLU A 1 300 ? 45.262 -1.509 -73.291 1.00 83.19 300 GLU A O 1
ATOM 2318 N N . TYR A 1 301 ? 46.393 0.428 -73.189 1.00 78.69 301 TYR A N 1
ATOM 2319 C CA . TYR A 1 301 ? 47.726 -0.170 -73.161 1.00 78.69 301 TYR A CA 1
ATOM 2320 C C . TYR A 1 301 ? 48.193 -0.592 -71.752 1.00 78.69 301 TYR A C 1
ATOM 2322 O O . TYR A 1 301 ? 48.962 -1.550 -71.645 1.00 78.69 301 TYR A O 1
ATOM 2330 N N . PHE A 1 302 ? 47.756 0.106 -70.694 1.00 74.75 302 PHE A N 1
ATOM 2331 C CA . PHE A 1 302 ? 48.141 -0.113 -69.287 1.00 74.75 302 PHE A CA 1
ATOM 2332 C C . PHE A 1 302 ? 46.960 -0.548 -68.417 1.00 74.75 302 PHE A C 1
ATOM 2334 O O . PHE A 1 302 ? 47.174 -1.442 -67.565 1.00 74.75 302 PHE A O 1
#

Secondary structure (DSSP, 8-state):
-PPPHHHHHHHHHHHHHHHHHHHHHHHHHHHHHHHHHHHHHHHHHHHHHHHHHHHHHHHHHT-HHHHHHHHHHHHTSTTEEEEEEEETTS-EEEEEES---HHHHHHHHHH-TT-SEEEE--TT-TTS-EEEEEEEEEETTEEEEEEEEEEE-HHHHHHHHHHHHHHHHHHHHHHHHHHHHHHHHIIIIIHHHHHHHHHHHHHHTT-TT-------SSHHHHHHHHHHHHHHHHHHHHHHHHHHHHHS-HHHHHHHHHTGGG--SSPPP----------TTHHHHHTTS-HHHHHHHHHHH-

Radius of gyration: 49.15 Å; Cα contacts (8 Å, |Δi|>4): 291; chains: 1; bounding box: 104×32×135 Å

Solvent-accessible surface area (backbone atoms only — not comparable to full-atom values): 16974 Å² total; per-residue (Å²): 132,88,77,57,69,39,60,56,51,34,51,51,53,45,50,50,52,51,51,50,46,52,50,52,46,51,53,52,53,53,49,51,52,50,54,50,51,49,50,51,50,54,52,42,46,52,51,34,46,53,52,15,55,69,43,29,62,38,65,73,72,63,38,59,67,60,46,41,51,56,32,43,62,50,36,72,36,91,58,27,50,8,24,35,33,26,37,71,84,66,43,78,74,38,73,30,73,54,67,81,55,64,68,59,51,50,51,49,52,72,75,35,80,83,58,55,54,50,77,49,66,59,92,91,44,93,82,49,52,30,38,35,25,52,23,70,13,48,55,92,92,44,66,64,22,33,34,42,38,24,31,58,41,47,66,59,53,54,51,51,53,54,51,49,51,54,48,52,53,53,47,51,54,52,49,52,52,44,54,52,52,28,53,52,48,26,59,71,50,46,51,58,54,50,51,51,56,52,49,53,51,40,39,76,71,67,43,35,82,64,68,75,87,64,93,51,97,48,75,68,21,54,49,45,52,56,48,40,52,52,27,47,53,52,38,52,52,53,49,51,52,56,54,48,51,74,79,32,60,63,78,56,44,53,55,46,71,76,37,68,90,70,66,70,92,69,88,78,93,70,98,74,89,85,86,86,84,81,66,88,64,46,69,70,51,62,77,71,47,58,72,68,58,51,52,50,55,49,65,74,75,105

pLDDT: mean 85.96, std 9.37, range [51.0, 95.62]

Nearest PDB structures (foldseek):
  4u65-assembly1_B  TM=7.832E-01  e=1.956E-05  Legionella pneumophila subsp. pneumophila str. Philadelphia 1
  2ia2-assembly1_A  TM=3.957E-01  e=1.893E-01  Rhodococcus jostii RHA1
  8a6x-assembly1_B  TM=3.702E-01  e=1.893E-01  Pseudomonas puti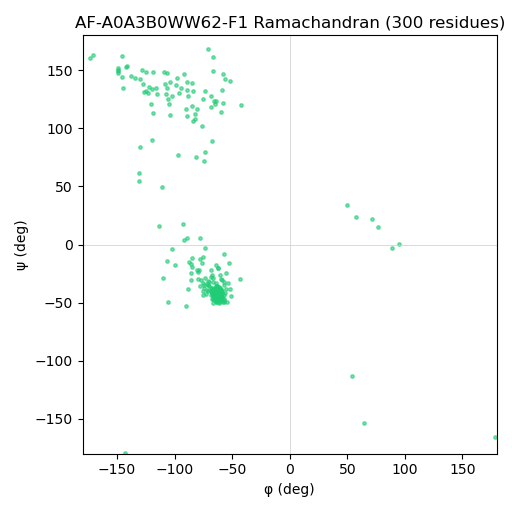da KT2440
  3r4k-assembly1_B  TM=3.605E-01  e=2.584E+00  Ruegeria sp. TM1040
  5tjj-assembly1_B  TM=3.390E-01  e=2.739E+00  Alicyclobacillus acidocaldarius subsp. acidocaldarius DSM 446

Sequence (302 aa):
MRIPIAIKLALAITLLILSGMSTLGFILLENQKTVLSQQINGMGSAIAKQFASSASEMVLSGDSLGLQTLVNNLVDNQQIKGAMILSDKNKIVVKSGQTPSTDFIQHQIDSNKTAHHFEWNANNNKQDPLICFDSPIKFKQLIAGRIIMTFSKQQMVQSLESSRFVIIFTTVIMSIIAILLAFVMSRHLSKPIYNLVAASKAIGAGDFKYRLNERRNDELGELALAFDQMAQGLYEKAQVEDVFSRYVSSNVAEKILENLDDVELGGKHVNASVLFADIVGFTSISEKLPPQDIASLLNEYF